Protein AF-A0A7S0DQK2-F1 (afdb_monomer_lite)

Foldseek 3Di:
DDDDDDDDDDDDDDDDDDDDPDPDDDDPPPPDDDDDDDDDDDDDDDDDDDDDDDDDDDDDDDDPDDDPDDPPDPCPVVVVVPVVVVVCVPPDDLLVPDDPVVVVVDVVVPDDLQNCQPSVLCVLCVPFDVCLQPVDDFPVVLLCVLVVNDRDQACPPPHDQDQLAADLPLVVDPDDPSLLRLLSSLSSSCCVVQVPQANHWNCSSNVSSVCSVRYDSRSSSSSSSSQSVVCSPPVPPTHRDPVVVVVVVVVVVVCVVVVDDD

Organism: NCBI:txid1561963

InterPro domains:
  IPR035969 Rab-GAP-TBC domain superfamily [SSF47923] (99-249)

Sequence (262 aa):
SLPMDIRPPRGSSRFAGAEQSFFQAVCPCCWRFRATDMPALPTLDLFKLNTNQVSLGRPGYTDLSRMHAVGSFNLKNWVVTREEKLREKRDAPSLLSLCKPELKLALRKGIPSLQRQYTWPRLVCEKSEKKYCFDLPSYQEVLYEVFYGKIPRECSKEVSVPDFGGTLLFHSHPITRSGREQVKQMLCVLKHHHEDSISYCPLLPDLCAVLFHYIPDEVVFRMMNAMVERAKLDGWHFTLTGMDFRLEVINFLSILPSFLPH

pLDDT: mean 72.48, std 27.39, range [24.5, 98.12]

Structure (mmCIF, N/CA/C/O backbone):
data_AF-A0A7S0DQK2-F1
#
_entry.id   AF-A0A7S0DQK2-F1
#
loop_
_atom_site.group_PDB
_atom_site.id
_atom_site.type_symbol
_atom_site.label_atom_id
_atom_site.label_alt_id
_atom_site.label_comp_id
_atom_site.label_asym_id
_atom_site.label_entity_id
_atom_site.label_seq_id
_atom_site.pdbx_PDB_ins_code
_atom_site.Cartn_x
_atom_site.Cartn_y
_atom_site.Cartn_z
_atom_site.occupancy
_atom_site.B_iso_or_equiv
_atom_site.auth_seq_id
_atom_site.auth_comp_id
_atom_site.auth_asym_id
_atom_site.auth_atom_id
_atom_site.pdbx_PDB_model_num
ATOM 1 N N . SER A 1 1 ? 45.981 40.260 10.751 1.00 51.88 1 SER A N 1
ATOM 2 C CA . SER A 1 1 ? 45.111 39.111 10.423 1.00 51.88 1 SER A CA 1
ATOM 3 C C . SER A 1 1 ? 43.832 39.660 9.817 1.00 51.88 1 SER A C 1
ATOM 5 O O . SER A 1 1 ? 43.141 40.427 10.470 1.00 51.88 1 SER A O 1
ATOM 7 N N . LEU A 1 2 ? 43.620 39.398 8.527 1.00 44.91 2 LEU A N 1
ATOM 8 C CA . LEU A 1 2 ? 42.535 39.950 7.701 1.00 44.91 2 LEU A CA 1
ATOM 9 C C . LEU A 1 2 ? 41.149 39.440 8.145 1.00 44.91 2 LEU A C 1
ATOM 11 O O . LEU A 1 2 ? 41.067 38.287 8.571 1.00 44.91 2 LEU A O 1
ATOM 15 N N . PRO A 1 3 ? 40.061 40.216 7.979 1.00 54.75 3 PRO A N 1
ATOM 16 C CA . PRO A 1 3 ? 38.708 39.676 8.025 1.00 54.75 3 PRO A CA 1
ATOM 17 C C . PRO A 1 3 ? 38.322 39.108 6.648 1.00 54.75 3 PRO A C 1
ATOM 19 O O . PRO A 1 3 ? 38.512 39.759 5.621 1.00 54.75 3 PRO A O 1
ATOM 22 N N . MET A 1 4 ? 37.799 37.878 6.627 1.00 49.38 4 MET A N 1
ATOM 23 C CA . MET A 1 4 ? 37.225 37.272 5.425 1.00 49.38 4 MET A CA 1
ATOM 24 C C . MET A 1 4 ? 35.797 37.771 5.208 1.00 49.38 4 MET A C 1
ATOM 26 O O . MET A 1 4 ? 34.927 37.604 6.059 1.00 49.38 4 MET A O 1
ATOM 30 N N . ASP A 1 5 ? 35.592 38.363 4.039 1.00 43.91 5 ASP A N 1
ATOM 31 C CA . ASP A 1 5 ? 34.334 38.893 3.532 1.00 43.91 5 ASP A CA 1
ATOM 32 C C . ASP A 1 5 ? 33.658 37.792 2.689 1.00 43.91 5 ASP A C 1
ATOM 34 O O . ASP A 1 5 ? 34.113 37.469 1.589 1.00 43.91 5 ASP A O 1
ATOM 38 N N . ILE A 1 6 ? 32.618 37.143 3.226 1.00 50.53 6 ILE A N 1
ATOM 39 C CA . ILE A 1 6 ? 31.860 36.096 2.521 1.00 50.53 6 ILE A CA 1
ATOM 40 C C . ILE A 1 6 ? 30.602 36.732 1.929 1.00 50.53 6 ILE A C 1
ATOM 42 O O . ILE A 1 6 ? 29.625 36.994 2.630 1.00 50.53 6 ILE A O 1
ATOM 46 N N . ARG A 1 7 ? 30.609 36.953 0.612 1.00 37.03 7 ARG A N 1
ATOM 47 C CA . ARG A 1 7 ? 29.396 37.273 -0.155 1.00 37.03 7 ARG A CA 1
ATOM 48 C C . ARG A 1 7 ? 28.677 35.985 -0.574 1.00 37.03 7 ARG A C 1
ATOM 50 O O . ARG A 1 7 ? 29.344 35.076 -1.067 1.00 37.03 7 ARG A O 1
ATOM 57 N N . PRO A 1 8 ? 27.337 35.911 -0.491 1.00 46.94 8 PRO A N 1
ATOM 58 C CA . PRO A 1 8 ? 26.585 34.827 -1.109 1.00 46.94 8 PRO A CA 1
ATOM 59 C C . PRO A 1 8 ? 26.456 35.049 -2.629 1.00 46.94 8 PRO A C 1
ATOM 61 O O . PRO A 1 8 ? 26.375 36.200 -3.082 1.00 46.94 8 PRO A O 1
ATOM 64 N N . PRO A 1 9 ? 26.410 33.979 -3.444 1.00 42.03 9 PRO A N 1
ATOM 65 C CA . PRO A 1 9 ? 26.170 34.113 -4.870 1.00 42.03 9 PRO A CA 1
ATOM 66 C C . PRO A 1 9 ? 24.707 34.482 -5.134 1.00 42.03 9 PRO A C 1
ATOM 68 O O . PRO A 1 9 ? 23.767 33.906 -4.589 1.00 42.03 9 PRO A O 1
ATOM 71 N N . ARG A 1 10 ? 24.549 35.486 -5.997 1.00 35.19 10 ARG A N 1
ATOM 72 C CA . ARG A 1 10 ? 23.275 35.973 -6.521 1.00 35.19 10 ARG A CA 1
ATOM 73 C C . ARG A 1 10 ? 22.607 34.887 -7.358 1.00 35.19 10 ARG A C 1
ATOM 75 O O . ARG A 1 10 ? 23.246 34.271 -8.207 1.00 35.19 10 ARG A O 1
ATOM 82 N N . GLY A 1 11 ? 21.306 34.721 -7.142 1.00 33.78 11 GLY A N 1
ATOM 83 C CA . GLY A 1 11 ? 20.458 33.867 -7.957 1.00 33.78 11 GLY A CA 1
ATOM 84 C C . GLY A 1 11 ? 20.447 34.278 -9.429 1.00 33.78 11 GLY A C 1
ATOM 85 O O . GLY A 1 11 ? 20.580 35.450 -9.781 1.00 33.78 11 GLY A O 1
ATOM 86 N N . SER A 1 12 ? 20.241 33.287 -10.288 1.00 32.53 12 SER A N 1
ATOM 87 C CA . SER A 1 12 ? 19.808 33.484 -11.669 1.00 32.53 12 SER A CA 1
ATOM 88 C C . SER A 1 12 ? 18.467 32.776 -11.828 1.00 32.53 12 SER A C 1
ATOM 90 O O . SER A 1 12 ? 18.389 31.588 -12.119 1.00 32.53 12 SER A O 1
ATOM 92 N N . SER A 1 13 ? 17.389 33.526 -11.600 1.00 38.69 13 SER A N 1
ATOM 93 C CA . SER A 1 13 ? 16.077 33.187 -12.136 1.00 38.69 13 SER A CA 1
ATOM 94 C C . SER A 1 13 ? 16.131 33.359 -13.651 1.00 38.69 13 SER A C 1
ATOM 96 O O . SER A 1 13 ? 16.459 34.455 -14.108 1.00 38.69 13 SER A O 1
ATOM 98 N N . ARG A 1 14 ? 15.795 32.320 -14.413 1.00 36.94 14 ARG A N 1
ATOM 99 C CA . ARG A 1 14 ? 15.238 32.401 -15.774 1.00 36.94 14 ARG A CA 1
ATOM 100 C C . ARG A 1 14 ? 14.938 30.982 -16.245 1.00 36.94 14 ARG A C 1
ATOM 102 O O . ARG A 1 14 ? 15.825 30.329 -16.756 1.00 36.94 14 ARG A O 1
ATOM 109 N N . PHE A 1 15 ? 13.703 30.536 -16.042 1.00 33.53 15 PHE A N 1
ATOM 110 C CA . PHE A 1 15 ? 12.946 29.689 -16.971 1.00 33.53 15 PHE A CA 1
ATOM 111 C C . PHE A 1 15 ? 11.478 29.786 -16.547 1.00 33.53 15 PHE A C 1
ATOM 113 O O . PHE A 1 15 ? 10.943 28.959 -15.819 1.00 33.53 15 PHE A O 1
ATOM 120 N N . ALA A 1 16 ? 10.853 30.892 -16.945 1.00 37.47 16 ALA A N 1
ATOM 121 C CA . ALA A 1 16 ? 9.410 30.988 -17.061 1.00 37.47 16 ALA A CA 1
ATOM 122 C C . ALA A 1 16 ? 9.123 30.981 -18.561 1.00 37.47 16 ALA A C 1
ATOM 124 O O . ALA A 1 16 ? 9.569 31.882 -19.271 1.00 37.47 16 ALA A O 1
ATOM 125 N N . GLY A 1 17 ? 8.433 29.951 -19.041 1.00 36.53 17 GLY A N 1
ATOM 126 C CA . GLY A 1 17 ? 7.964 29.915 -20.418 1.00 36.53 17 GLY A CA 1
ATOM 127 C C . GLY A 1 17 ? 7.783 28.504 -20.954 1.00 36.53 17 GLY A C 1
ATOM 128 O O . GLY A 1 17 ? 8.752 27.886 -21.368 1.00 36.53 17 GLY A O 1
ATOM 129 N N . ALA A 1 18 ? 6.516 28.087 -21.018 1.00 36.12 18 ALA A N 1
ATOM 130 C CA . ALA A 1 18 ? 5.983 27.052 -21.907 1.00 36.12 18 ALA A CA 1
ATOM 131 C C . ALA A 1 18 ? 6.150 25.570 -21.517 1.00 36.12 18 ALA A C 1
ATOM 133 O O . ALA A 1 18 ? 6.745 24.810 -22.262 1.00 36.12 18 ALA A O 1
ATOM 134 N N . GLU A 1 19 ? 5.474 25.119 -20.453 1.00 33.19 19 GLU A N 1
ATOM 135 C CA . GLU A 1 19 ? 5.083 23.698 -20.306 1.00 33.19 19 GLU A CA 1
ATOM 136 C C . GLU A 1 19 ? 3.719 23.549 -19.597 1.00 33.19 19 GLU A C 1
ATOM 138 O O . GLU A 1 19 ? 3.594 22.887 -18.571 1.00 33.19 19 GLU A O 1
ATOM 143 N N . GLN A 1 20 ? 2.666 24.198 -20.110 1.00 36.03 20 GLN A N 1
ATOM 144 C CA . GLN A 1 20 ? 1.313 24.104 -19.526 1.00 36.03 20 GLN A CA 1
ATOM 145 C C . GLN A 1 20 ? 0.264 23.401 -20.403 1.00 36.03 20 GLN A C 1
ATOM 147 O O . GLN A 1 20 ? -0.917 23.430 -20.072 1.00 36.03 20 GLN A O 1
ATOM 152 N N . SER A 1 21 ? 0.663 22.689 -21.463 1.00 33.50 21 SER A N 1
ATOM 153 C CA . SER A 1 21 ? -0.312 22.189 -22.453 1.00 33.50 21 SER A CA 1
ATOM 154 C C . SER A 1 21 ? -0.095 20.752 -22.940 1.00 33.50 21 SER A C 1
ATOM 156 O O . SER A 1 21 ? -0.443 20.462 -24.079 1.00 33.50 21 SER A O 1
ATOM 158 N N . PHE A 1 22 ? 0.479 19.848 -22.134 1.00 29.02 22 PHE A N 1
ATOM 159 C CA . PHE A 1 22 ? 0.725 18.463 -22.593 1.00 29.02 22 PHE A CA 1
ATOM 160 C C . PHE A 1 22 ? 0.291 17.327 -21.652 1.00 29.02 22 PHE A C 1
ATOM 162 O O . PHE A 1 22 ? 0.409 16.164 -22.019 1.00 29.02 22 PHE A O 1
ATOM 169 N N . PHE A 1 23 ? -0.277 17.624 -20.478 1.00 36.97 23 PHE A N 1
ATOM 170 C CA . PHE A 1 23 ? -0.684 16.595 -19.505 1.00 36.97 23 PHE A CA 1
ATOM 171 C C . PHE A 1 23 ? -2.203 16.486 -19.315 1.00 36.97 23 PHE A C 1
ATOM 173 O O . PHE A 1 23 ? -2.702 16.325 -18.204 1.00 36.97 23 PHE A O 1
ATOM 180 N N . GLN A 1 24 ? -2.952 16.521 -20.417 1.00 31.38 24 GLN A N 1
ATOM 181 C CA . GLN A 1 24 ? -4.269 15.891 -20.474 1.00 31.38 24 GLN A CA 1
ATOM 182 C C . GLN A 1 24 ? -4.150 14.655 -21.368 1.00 31.38 24 GLN A C 1
ATOM 184 O O . GLN A 1 24 ? -3.723 14.764 -22.509 1.00 31.38 24 GLN A O 1
ATOM 189 N N . ALA A 1 25 ? -4.541 13.498 -20.828 1.00 34.03 25 ALA A N 1
ATOM 190 C CA . ALA A 1 25 ? -4.548 12.172 -21.459 1.00 34.03 25 ALA A CA 1
ATOM 191 C C . ALA A 1 25 ? -3.240 11.356 -21.405 1.00 34.03 25 ALA A C 1
ATOM 193 O O . ALA A 1 25 ? -2.668 10.986 -22.423 1.00 34.03 25 ALA A O 1
ATOM 194 N N . VAL A 1 26 ? -2.873 10.905 -20.202 1.00 31.42 26 VAL A N 1
ATOM 195 C CA . VAL A 1 26 ? -2.309 9.553 -20.053 1.00 31.42 26 VAL A CA 1
ATOM 196 C C . VAL A 1 26 ? -3.159 8.810 -19.020 1.00 31.42 26 VAL A C 1
ATOM 198 O O . VAL A 1 26 ? -2.990 8.977 -17.818 1.00 31.42 26 VAL A O 1
ATOM 201 N N . CYS A 1 27 ? -4.151 8.048 -19.499 1.00 30.36 27 CYS A N 1
ATOM 202 C CA . CYS A 1 27 ? -4.963 7.136 -18.681 1.00 30.36 27 CYS A CA 1
ATOM 203 C C . CYS A 1 27 ? -4.054 5.980 -18.230 1.00 30.36 27 CYS A C 1
ATOM 205 O O . CYS A 1 27 ? -3.560 5.257 -19.099 1.00 30.36 27 CYS A O 1
ATOM 207 N N . PRO A 1 28 ? -3.897 5.702 -16.926 1.00 36.69 28 PRO A N 1
ATOM 208 C CA . PRO A 1 28 ? -3.187 4.508 -16.442 1.00 36.69 28 PRO A CA 1
ATOM 209 C C . PRO A 1 28 ? -3.896 3.181 -16.797 1.00 36.69 28 PRO A C 1
ATOM 211 O O . PRO A 1 28 ? -3.425 2.094 -16.487 1.00 36.69 28 PRO A O 1
ATOM 214 N N . CYS A 1 29 ? -5.047 3.269 -17.463 1.00 34.19 29 CYS A N 1
ATOM 215 C CA . CYS A 1 29 ? -6.039 2.223 -17.680 1.00 34.19 29 CYS A CA 1
ATOM 216 C C . CYS A 1 29 ? -5.726 1.294 -18.867 1.00 34.19 29 CYS A C 1
ATOM 218 O O . CYS A 1 29 ? -6.368 0.259 -19.032 1.00 34.19 29 CYS A O 1
ATOM 220 N N . CYS A 1 30 ? -4.772 1.654 -19.729 1.00 28.97 30 CYS A N 1
ATOM 221 C CA . CYS A 1 30 ? -4.476 0.905 -20.953 1.00 28.97 30 CYS A CA 1
ATOM 222 C C . CYS A 1 30 ? -3.361 -0.129 -20.753 1.00 28.97 30 CYS A C 1
ATOM 224 O O . CYS A 1 30 ? -2.376 -0.147 -21.482 1.00 28.97 30 CYS A O 1
ATOM 226 N N . TRP A 1 31 ? -3.541 -1.036 -19.794 1.00 33.41 31 TRP A N 1
ATOM 227 C CA . TRP A 1 31 ? -2.807 -2.304 -19.752 1.00 33.41 31 TRP A CA 1
ATOM 228 C C . TRP A 1 31 ? -3.622 -3.358 -20.505 1.00 33.41 31 TRP A C 1
ATOM 230 O O . TRP A 1 31 ? -4.315 -4.191 -19.924 1.00 33.41 31 TRP A O 1
ATOM 240 N N . ARG A 1 32 ? -3.597 -3.278 -21.840 1.00 27.42 32 ARG A N 1
ATOM 241 C CA . ARG A 1 32 ? -4.229 -4.275 -22.710 1.00 27.42 32 ARG A CA 1
ATOM 242 C C . ARG A 1 32 ? -3.253 -5.438 -22.898 1.00 27.42 32 ARG A C 1
ATOM 244 O O . ARG A 1 32 ? -2.292 -5.338 -23.654 1.00 27.42 32 ARG A O 1
ATOM 251 N N . PHE A 1 33 ? -3.509 -6.534 -22.190 1.00 27.22 33 PHE A N 1
ATOM 252 C CA . PHE A 1 33 ? -2.898 -7.838 -22.447 1.00 27.22 33 PHE A CA 1
ATOM 253 C C . PHE A 1 33 ? -3.086 -8.216 -23.928 1.00 27.22 33 PHE A C 1
ATOM 255 O O . PHE A 1 33 ? -4.210 -8.186 -24.436 1.00 27.22 33 PHE A O 1
ATOM 262 N N . ARG A 1 34 ? -2.002 -8.594 -24.622 1.00 27.20 34 ARG A N 1
ATOM 263 C CA . ARG A 1 34 ? -2.111 -9.332 -25.889 1.00 27.20 34 ARG A CA 1
ATOM 264 C C . ARG A 1 34 ? -2.683 -10.710 -25.572 1.00 27.20 34 ARG A C 1
ATOM 266 O O . ARG A 1 34 ? -2.031 -11.518 -24.919 1.00 27.20 34 ARG A O 1
ATOM 273 N N . ALA A 1 35 ? -3.905 -10.940 -26.036 1.00 29.50 35 ALA A N 1
ATOM 274 C CA . ALA A 1 35 ? -4.491 -12.259 -26.157 1.00 29.50 35 ALA A CA 1
ATOM 275 C C . ALA A 1 35 ? -3.943 -12.911 -27.431 1.00 29.50 35 ALA A C 1
ATOM 277 O O . ALA A 1 35 ? -4.220 -12.446 -28.536 1.00 29.50 35 ALA A O 1
ATOM 278 N N . THR A 1 36 ? -3.181 -13.983 -27.275 1.00 30.88 36 THR A N 1
ATOM 279 C CA . THR A 1 36 ? -3.091 -15.033 -28.288 1.00 30.88 36 THR A CA 1
ATOM 280 C C . THR A 1 36 ? -3.509 -16.319 -27.592 1.00 30.88 36 THR A C 1
ATOM 282 O O . THR A 1 36 ? -2.983 -16.639 -26.529 1.00 30.88 36 THR A O 1
ATOM 285 N N . ASP A 1 37 ? -4.496 -16.978 -28.194 1.00 31.95 37 ASP A N 1
ATOM 286 C CA . ASP A 1 37 ? -5.047 -18.298 -27.868 1.00 31.95 37 ASP A CA 1
ATOM 287 C C . ASP A 1 37 ? -6.151 -18.352 -26.798 1.00 31.95 37 ASP A C 1
ATOM 289 O O . ASP A 1 37 ? -5.970 -18.815 -25.676 1.00 31.95 37 ASP A O 1
ATOM 293 N N . MET A 1 38 ? -7.360 -17.950 -27.206 1.00 30.34 38 MET A N 1
ATOM 294 C CA . MET A 1 38 ? -8.621 -18.453 -26.645 1.00 30.34 38 MET A CA 1
ATOM 295 C C . MET A 1 38 ? -9.565 -18.818 -27.805 1.00 30.34 38 MET A C 1
ATOM 297 O O . MET A 1 38 ? -9.681 -18.034 -28.751 1.00 30.34 38 MET A O 1
ATOM 301 N N . PRO A 1 39 ? -10.225 -19.991 -27.771 1.00 29.98 39 PRO A N 1
ATOM 302 C CA . PRO A 1 39 ? -11.113 -20.439 -28.837 1.00 29.98 39 PRO A CA 1
ATOM 303 C C . PRO A 1 39 ? -12.412 -19.624 -28.870 1.00 29.98 39 PRO A C 1
ATOM 305 O O . PRO A 1 39 ? -12.950 -19.225 -27.837 1.00 29.98 39 PRO A O 1
ATOM 308 N N . ALA A 1 40 ? -12.907 -19.390 -30.085 1.00 31.39 40 ALA A N 1
ATOM 309 C CA . ALA A 1 40 ? -14.119 -18.631 -30.357 1.00 31.39 40 ALA A CA 1
ATOM 310 C C . ALA A 1 40 ? -15.359 -19.267 -29.702 1.00 31.39 40 ALA A C 1
ATOM 312 O O . ALA A 1 40 ? -15.616 -20.461 -29.858 1.00 31.39 40 ALA A O 1
ATOM 313 N N . LEU A 1 41 ? -16.160 -18.442 -29.025 1.00 29.52 41 LEU A N 1
ATOM 314 C CA . LEU A 1 41 ? -17.530 -18.756 -28.619 1.00 29.52 41 LEU A CA 1
ATOM 315 C C . LEU A 1 41 ? -18.491 -17.695 -29.180 1.00 29.52 41 LEU A C 1
ATOM 317 O O . LEU A 1 41 ? -18.066 -16.568 -29.448 1.00 29.52 41 LEU A O 1
ATOM 321 N N . PRO A 1 42 ? -19.756 -18.071 -29.437 1.00 30.22 42 PRO A N 1
ATOM 322 C CA .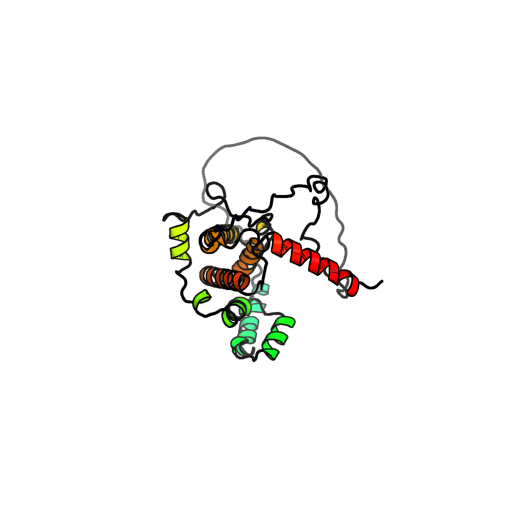 PRO A 1 42 ? -20.562 -17.475 -30.491 1.00 30.22 42 PRO A CA 1
ATOM 323 C C . PRO A 1 42 ? -21.204 -16.147 -30.091 1.00 30.22 42 PRO A C 1
ATOM 325 O O . PRO A 1 42 ? -21.642 -15.938 -28.961 1.00 30.22 42 PRO A O 1
ATOM 328 N N . THR A 1 43 ? -21.294 -15.276 -31.088 1.00 28.12 43 THR A N 1
ATOM 329 C CA . THR A 1 43 ? -22.036 -14.020 -31.106 1.00 28.12 43 THR A CA 1
ATOM 330 C C . THR A 1 43 ? -23.530 -14.271 -30.905 1.00 28.12 43 THR A C 1
ATOM 332 O O . THR A 1 43 ? -24.147 -15.014 -31.667 1.00 28.12 43 THR A O 1
ATOM 335 N N . LEU A 1 44 ? -24.123 -13.603 -29.916 1.00 26.08 44 LEU A N 1
ATOM 336 C CA . LEU A 1 44 ? -25.567 -13.400 -29.829 1.00 26.08 44 LEU A CA 1
ATOM 337 C C . LEU A 1 44 ? -25.853 -11.902 -29.935 1.00 26.08 44 LEU A C 1
ATOM 339 O O . LEU A 1 44 ? -25.561 -11.125 -29.028 1.00 26.08 44 LEU A O 1
ATOM 343 N N . ASP A 1 45 ? -26.403 -11.535 -31.087 1.00 28.36 45 ASP A N 1
ATOM 344 C CA . ASP A 1 45 ? -27.159 -10.309 -31.319 1.00 28.36 45 ASP A CA 1
ATOM 345 C C . ASP A 1 45 ? -28.444 -10.319 -30.479 1.00 28.36 45 ASP A C 1
ATOM 347 O O . ASP A 1 45 ? -29.070 -11.372 -30.365 1.00 28.36 45 ASP A O 1
ATOM 351 N N . LEU A 1 46 ? -28.866 -9.152 -29.969 1.00 25.52 46 LEU A N 1
ATOM 352 C CA . LEU A 1 46 ? -30.261 -8.673 -30.041 1.00 25.52 46 LEU A CA 1
ATOM 353 C C . LEU A 1 46 ? -30.458 -7.302 -29.353 1.00 25.52 46 LEU A C 1
ATOM 355 O O . LEU A 1 46 ? -30.449 -7.170 -28.135 1.00 25.52 46 LEU A O 1
ATOM 359 N N . PHE A 1 47 ? -30.656 -6.296 -30.210 1.00 25.38 47 PHE A N 1
ATOM 360 C CA . PHE A 1 47 ? -31.667 -5.225 -30.192 1.00 25.38 47 PHE A CA 1
ATOM 361 C C . PHE A 1 47 ? -32.092 -4.486 -28.898 1.00 25.38 47 PHE A C 1
ATOM 363 O O . PHE A 1 47 ? -32.713 -5.028 -27.993 1.00 25.38 47 PHE A O 1
ATOM 370 N N . LYS A 1 48 ? -31.891 -3.156 -28.974 1.00 28.42 48 LYS A N 1
ATOM 371 C CA . LYS A 1 48 ? -32.825 -2.023 -28.748 1.00 28.42 48 LYS A CA 1
ATOM 372 C C . LYS A 1 48 ? -34.096 -2.267 -27.913 1.00 28.42 48 LYS A C 1
ATOM 374 O O . LYS A 1 48 ? -34.939 -3.059 -28.312 1.00 28.42 48 LYS A O 1
ATOM 379 N N . LEU A 1 49 ? -34.364 -1.340 -26.983 1.00 25.78 49 LEU A N 1
ATOM 380 C CA . LEU A 1 49 ? -35.591 -0.524 -27.009 1.00 25.78 49 LEU A CA 1
ATOM 381 C C . LEU A 1 49 ? -35.483 0.735 -26.136 1.00 25.78 49 LEU A C 1
ATOM 383 O O . LEU A 1 49 ? -34.589 0.886 -25.310 1.00 25.78 49 LEU A O 1
ATOM 387 N N . ASN A 1 50 ? -36.384 1.658 -26.453 1.00 24.50 50 ASN A N 1
ATOM 388 C CA . ASN A 1 50 ? -36.346 3.094 -26.230 1.00 24.50 50 ASN A CA 1
ATOM 389 C C . ASN A 1 50 ? -37.254 3.521 -25.059 1.00 24.50 50 ASN A C 1
ATOM 391 O O . ASN A 1 50 ? -38.109 2.767 -24.605 1.00 24.50 50 ASN A O 1
ATOM 395 N N . THR A 1 51 ? -37.033 4.764 -24.642 1.00 31.59 51 THR A N 1
ATOM 396 C CA . THR A 1 51 ? -37.781 5.675 -23.757 1.00 31.59 51 THR A CA 1
ATOM 397 C C . THR A 1 51 ? -39.298 5.465 -23.569 1.00 31.59 51 THR A C 1
ATOM 399 O O . THR A 1 51 ? -40.032 5.275 -24.534 1.00 31.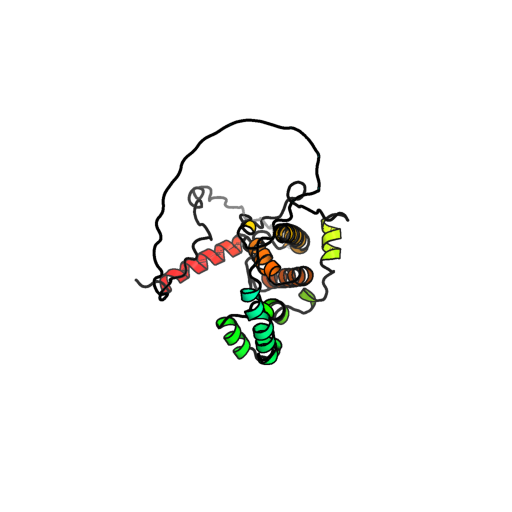59 51 THR A O 1
ATOM 402 N N . ASN A 1 52 ? -39.807 5.680 -22.340 1.00 27.89 52 ASN A N 1
ATOM 403 C CA . ASN A 1 52 ? -40.561 6.898 -21.963 1.00 27.89 52 ASN A CA 1
ATOM 404 C C . ASN A 1 52 ? -41.147 6.882 -20.530 1.00 27.89 52 ASN A C 1
ATOM 406 O O . ASN A 1 52 ? -41.258 5.852 -19.878 1.00 27.89 52 ASN A O 1
ATOM 410 N N . GLN A 1 53 ? -41.455 8.104 -20.087 1.00 29.64 53 GLN A N 1
ATOM 411 C CA . GLN A 1 53 ? -41.938 8.615 -18.796 1.00 29.64 53 GLN A CA 1
ATOM 412 C C . GLN A 1 53 ? -43.202 7.943 -18.209 1.00 29.64 53 GLN A C 1
ATOM 414 O O . GLN A 1 53 ? -43.991 7.381 -18.958 1.00 29.64 53 GLN A O 1
ATOM 419 N N . VAL A 1 54 ? -43.452 8.132 -16.895 1.00 29.00 54 VAL A N 1
ATOM 420 C CA . VAL A 1 54 ? -44.605 8.895 -16.332 1.00 29.00 54 VAL A CA 1
ATOM 421 C C . VAL A 1 54 ? -44.671 8.811 -14.778 1.00 29.00 54 VAL A C 1
ATOM 423 O O . VAL A 1 54 ? -44.640 7.742 -14.183 1.00 29.00 54 VAL A O 1
ATOM 426 N N . SER A 1 55 ? -44.713 10.011 -14.180 1.00 29.16 55 SER A N 1
ATOM 427 C CA . SER A 1 55 ? -45.237 10.550 -12.899 1.00 29.16 55 SER A CA 1
ATOM 428 C C . SER A 1 55 ? -45.481 9.745 -11.596 1.00 29.16 55 SER A C 1
ATOM 430 O O . SER A 1 55 ? -46.220 8.770 -11.558 1.00 29.16 55 SER A O 1
ATOM 432 N N . LEU A 1 56 ? -45.008 10.380 -10.507 1.00 32.53 56 LEU A N 1
ATOM 433 C CA . LEU A 1 56 ? -45.658 10.729 -9.219 1.00 32.53 56 LEU A CA 1
ATOM 434 C C . LEU A 1 56 ? -46.630 9.747 -8.531 1.00 32.53 56 LEU A C 1
ATOM 436 O O . LEU A 1 56 ? -47.761 9.552 -8.959 1.00 32.53 56 LEU A O 1
ATOM 440 N N . GLY A 1 57 ? -46.246 9.352 -7.311 1.00 25.98 57 GLY A N 1
ATOM 441 C CA . GLY A 1 57 ? -47.165 8.914 -6.259 1.00 25.98 57 GLY A CA 1
ATOM 442 C C . GLY A 1 57 ? -46.432 8.454 -4.993 1.00 25.98 57 GLY A C 1
ATOM 443 O O . GLY A 1 57 ? -45.894 7.355 -4.957 1.00 25.98 57 GLY A O 1
ATOM 444 N N . ARG A 1 58 ? -46.415 9.281 -3.937 1.00 34.56 58 ARG A N 1
ATOM 445 C CA . ARG A 1 58 ? -46.349 8.791 -2.542 1.00 34.56 58 ARG A CA 1
ATOM 446 C C . ARG A 1 58 ? -47.794 8.507 -2.116 1.00 34.56 58 ARG A C 1
ATOM 448 O O . ARG A 1 58 ? -48.649 9.330 -2.445 1.00 34.56 58 ARG A O 1
ATOM 455 N N . PRO A 1 59 ? -48.078 7.411 -1.390 1.00 40.06 59 PRO A N 1
ATOM 456 C CA . PRO A 1 59 ? -48.024 7.498 0.076 1.00 40.06 59 PRO A CA 1
ATOM 457 C C . PRO A 1 59 ? -47.676 6.179 0.803 1.00 40.06 59 PRO A C 1
ATOM 459 O O . PRO A 1 59 ? -47.707 5.101 0.227 1.00 40.06 59 PRO A O 1
ATOM 462 N N . GLY A 1 60 ? -47.447 6.291 2.116 1.00 27.88 60 GLY A N 1
ATOM 463 C CA . GLY A 1 60 ? -47.898 5.272 3.071 1.00 27.88 60 GLY A CA 1
ATOM 464 C C . GLY A 1 60 ? -46.872 4.244 3.540 1.00 27.88 60 GLY A C 1
ATOM 465 O O . GLY A 1 60 ? -46.576 3.273 2.858 1.00 27.88 60 GLY A O 1
ATOM 466 N N . TYR A 1 61 ? -46.415 4.421 4.779 1.00 43.06 61 TYR A N 1
ATOM 467 C CA . TYR A 1 61 ? -45.936 3.335 5.631 1.00 43.06 61 TYR A CA 1
ATOM 468 C C . TYR A 1 61 ? -47.078 2.335 5.859 1.00 43.06 61 TYR A C 1
ATOM 470 O O . TYR A 1 61 ? -48.130 2.734 6.352 1.00 43.06 61 TYR A O 1
ATOM 478 N N . THR A 1 62 ? -46.869 1.061 5.536 1.00 36.25 62 THR A N 1
ATOM 479 C CA . THR A 1 62 ? -47.224 -0.121 6.347 1.00 36.25 62 THR A CA 1
ATOM 480 C C . THR A 1 62 ? -46.856 -1.395 5.586 1.00 36.25 62 THR A C 1
ATOM 482 O O . THR A 1 62 ? -46.885 -1.438 4.363 1.00 36.25 62 THR A O 1
ATOM 485 N N . ASP A 1 63 ? -46.554 -2.423 6.372 1.00 33.94 63 ASP A N 1
ATOM 486 C CA . ASP A 1 63 ? -46.484 -3.844 6.030 1.00 33.94 63 ASP A CA 1
ATOM 487 C C . ASP A 1 63 ? -45.087 -4.465 5.831 1.00 33.94 63 ASP A C 1
ATOM 489 O O . ASP A 1 63 ? -44.448 -4.420 4.782 1.00 33.94 63 ASP A O 1
ATOM 493 N N . LEU A 1 64 ? -44.641 -5.084 6.927 1.00 41.50 64 LEU A N 1
ATOM 494 C CA . LEU A 1 64 ? -43.396 -5.822 7.123 1.00 41.50 64 LEU A CA 1
ATOM 495 C C . LEU A 1 64 ? -43.600 -7.338 6.925 1.00 41.50 64 LEU A C 1
ATOM 497 O O . LEU A 1 64 ? -42.825 -8.132 7.451 1.00 41.50 64 LEU A O 1
ATOM 501 N N . SER A 1 65 ? -44.634 -7.768 6.193 1.00 35.41 65 SER A N 1
ATOM 502 C CA . SER A 1 65 ? -44.981 -9.190 6.070 1.00 35.41 65 SER A CA 1
ATOM 503 C C . SER A 1 65 ? -45.381 -9.607 4.653 1.00 35.41 65 SER A C 1
ATOM 505 O O . SER A 1 65 ? -46.527 -9.976 4.432 1.00 35.41 65 SER A O 1
ATOM 507 N N . ARG A 1 66 ? -44.441 -9.614 3.689 1.00 36.47 66 ARG A N 1
ATOM 508 C CA . ARG A 1 66 ? -44.447 -10.527 2.513 1.00 36.47 66 ARG A CA 1
ATOM 509 C C . ARG A 1 66 ? -43.320 -10.216 1.523 1.00 36.47 66 ARG A C 1
ATOM 511 O O . ARG A 1 66 ? -43.501 -9.417 0.620 1.00 36.47 66 ARG A O 1
ATOM 518 N N . MET A 1 67 ? -42.208 -10.944 1.617 1.00 30.17 67 MET A N 1
ATOM 519 C CA . MET A 1 67 ? -41.457 -11.422 0.442 1.00 30.17 67 MET A CA 1
ATOM 520 C C . MET A 1 67 ? -40.742 -12.734 0.800 1.00 30.17 67 MET A C 1
ATOM 522 O O . MET A 1 67 ? -39.530 -12.793 0.968 1.00 30.17 67 MET A O 1
ATOM 526 N N . HIS A 1 68 ? -41.520 -13.815 0.900 1.00 37.12 68 HIS A N 1
ATOM 527 C CA . HIS A 1 68 ? -41.019 -15.143 0.556 1.00 37.12 68 HIS A CA 1
ATOM 528 C C . HIS A 1 68 ? -41.107 -15.276 -0.967 1.00 37.12 68 HIS A C 1
ATOM 530 O O . HIS A 1 68 ? -42.164 -15.579 -1.510 1.00 37.12 68 HIS A O 1
ATOM 536 N N . ALA A 1 69 ? -39.998 -15.024 -1.654 1.00 33.47 69 ALA A N 1
ATOM 537 C CA . ALA A 1 69 ? -39.779 -15.472 -3.024 1.00 33.47 69 ALA A CA 1
ATOM 538 C C . ALA A 1 69 ? -38.345 -15.994 -3.093 1.00 33.47 69 ALA A C 1
ATOM 540 O O . ALA A 1 69 ? -37.379 -15.260 -3.293 1.00 33.47 69 ALA A O 1
ATOM 541 N N . VAL A 1 70 ? -38.235 -17.287 -2.803 1.00 32.34 70 VAL A N 1
ATOM 542 C CA . VAL A 1 70 ? -37.014 -18.080 -2.829 1.00 32.34 70 VAL A CA 1
ATOM 543 C C . VAL A 1 70 ? -36.533 -18.141 -4.276 1.00 32.34 70 VAL A C 1
ATOM 545 O O . VAL A 1 70 ? -37.015 -18.938 -5.075 1.00 32.34 70 VAL A O 1
ATOM 548 N N . GLY A 1 71 ? -35.580 -17.277 -4.621 1.00 30.88 71 GLY A N 1
ATOM 549 C CA . GLY A 1 71 ? -34.720 -17.501 -5.771 1.00 30.88 71 GLY A CA 1
ATOM 550 C C . GLY A 1 71 ? -33.918 -18.767 -5.499 1.00 30.88 71 GLY A C 1
ATOM 551 O O . GLY A 1 71 ? -33.083 -18.792 -4.598 1.00 30.88 71 GLY A O 1
ATOM 552 N N . SER A 1 72 ? -34.225 -19.831 -6.236 1.00 28.42 72 SER A N 1
ATOM 553 C CA . SER A 1 72 ? -33.544 -21.119 -6.160 1.00 28.42 72 SER A CA 1
ATOM 554 C C . SER A 1 72 ? -32.079 -20.952 -6.577 1.00 28.42 72 SER A C 1
ATOM 556 O O . SER A 1 72 ? -31.718 -21.092 -7.744 1.00 28.42 72 SER A O 1
ATOM 558 N N . PHE A 1 73 ? -31.232 -20.606 -5.608 1.00 31.30 73 PHE A N 1
ATOM 559 C CA . PHE A 1 73 ? -29.785 -20.539 -5.751 1.00 31.30 73 PHE A CA 1
ATOM 560 C C . PHE A 1 73 ? -29.273 -21.974 -5.897 1.00 31.30 73 PHE A C 1
ATOM 562 O O . PHE A 1 73 ? -29.415 -22.796 -4.990 1.00 31.30 73 PHE A O 1
ATOM 569 N N . ASN A 1 74 ? -28.733 -22.311 -7.067 1.00 31.72 74 ASN A N 1
ATOM 570 C CA . ASN A 1 74 ? -28.273 -23.663 -7.361 1.00 31.72 74 ASN A CA 1
ATOM 571 C C . ASN A 1 74 ? -26.998 -23.986 -6.557 1.00 31.72 74 ASN A C 1
ATOM 573 O O . ASN A 1 74 ? -25.873 -23.760 -7.002 1.00 31.72 74 ASN A O 1
ATOM 577 N N . LEU A 1 75 ? -27.194 -24.537 -5.357 1.00 31.67 75 LEU A N 1
ATOM 578 C CA . LEU A 1 75 ? -26.154 -25.002 -4.434 1.00 31.67 75 LEU A CA 1
ATOM 579 C C . LEU A 1 75 ? -25.269 -26.120 -5.010 1.00 31.67 75 LEU A C 1
ATOM 581 O O . LEU A 1 75 ? -24.210 -26.389 -4.447 1.00 31.67 75 LEU A O 1
ATOM 585 N N . LYS A 1 76 ? -25.628 -26.750 -6.138 1.00 33.06 76 LYS A N 1
ATOM 586 C CA . LYS A 1 76 ? -24.830 -27.847 -6.709 1.00 33.06 76 LYS A CA 1
ATOM 587 C C . LYS A 1 76 ? -23.530 -27.377 -7.376 1.00 33.06 76 LYS A C 1
ATOM 589 O O . LYS A 1 76 ? -22.582 -28.150 -7.413 1.00 33.06 76 LYS A O 1
ATOM 594 N N . ASN A 1 77 ? -23.419 -26.105 -7.773 1.00 36.53 77 ASN A N 1
ATOM 595 C CA . ASN A 1 77 ? -22.178 -25.563 -8.353 1.00 36.53 77 ASN A CA 1
ATOM 596 C C . ASN A 1 77 ? -21.198 -24.985 -7.312 1.00 36.53 77 ASN A C 1
ATOM 598 O O . ASN A 1 77 ? -20.040 -24.739 -7.635 1.00 36.53 77 ASN A O 1
ATOM 602 N N . TRP A 1 78 ? -21.617 -24.795 -6.054 1.00 32.41 78 TRP A N 1
ATOM 603 C CA . TRP A 1 78 ? -20.727 -24.322 -4.979 1.00 32.41 78 TRP A CA 1
ATOM 604 C C . TRP A 1 78 ? -20.051 -25.476 -4.219 1.00 32.41 78 TRP A C 1
ATOM 606 O O . TRP A 1 78 ? -18.970 -25.312 -3.650 1.00 32.41 78 TRP A O 1
ATOM 616 N N . VAL A 1 79 ? -20.654 -26.668 -4.268 1.00 39.16 79 VAL A N 1
ATOM 617 C CA . VAL A 1 79 ? -20.149 -27.888 -3.617 1.00 39.16 79 VAL A CA 1
ATOM 618 C C . VAL A 1 79 ? -18.903 -28.450 -4.316 1.00 39.16 79 VAL A C 1
ATOM 620 O O . VAL A 1 79 ? -18.110 -29.122 -3.664 1.00 39.16 79 VAL A O 1
ATOM 623 N N . VAL A 1 80 ? -18.633 -28.072 -5.573 1.00 47.16 80 VAL A N 1
ATOM 624 C CA . VAL A 1 80 ? -17.424 -28.513 -6.294 1.00 47.16 80 VAL A CA 1
ATOM 625 C C . VAL A 1 80 ? -16.122 -27.951 -5.704 1.00 47.16 80 VAL A C 1
ATOM 627 O O . VAL A 1 80 ? -15.102 -28.603 -5.831 1.00 47.16 80 VAL A O 1
ATOM 630 N N . THR A 1 81 ? -16.092 -26.840 -4.953 1.00 53.00 81 THR A N 1
ATOM 631 C CA . THR A 1 81 ? -14.782 -26.310 -4.496 1.00 53.00 81 THR A CA 1
ATOM 632 C C . THR A 1 81 ? -14.437 -26.531 -3.031 1.00 53.00 81 THR A C 1
ATOM 634 O O . THR A 1 81 ? -13.309 -26.243 -2.660 1.00 53.00 81 THR A O 1
ATOM 637 N N . ARG A 1 82 ? -15.317 -27.038 -2.157 1.00 50.22 82 ARG A N 1
ATOM 638 C CA . ARG A 1 82 ? -14.939 -27.183 -0.733 1.00 50.22 82 ARG A CA 1
ATOM 639 C C . ARG A 1 82 ? -14.002 -28.368 -0.501 1.00 50.22 82 ARG A C 1
ATOM 641 O O . ARG A 1 82 ? -13.013 -28.214 0.206 1.00 50.22 82 ARG A O 1
ATOM 648 N N . GLU A 1 83 ? -14.281 -29.513 -1.115 1.00 50.69 83 GLU A N 1
ATOM 649 C CA . GLU A 1 83 ? -13.431 -30.706 -1.009 1.00 50.69 83 GLU A CA 1
ATOM 650 C C . GLU A 1 83 ? -12.163 -30.590 -1.861 1.00 50.69 83 GLU A C 1
ATOM 652 O O . GLU A 1 83 ? -11.096 -31.016 -1.429 1.00 50.69 83 GLU A O 1
ATOM 657 N N . GLU A 1 84 ? -12.245 -29.919 -3.010 1.00 57.22 84 GLU A N 1
ATOM 658 C CA . GLU A 1 84 ? -11.091 -29.639 -3.870 1.00 57.22 84 GLU A CA 1
ATOM 659 C C . GLU A 1 84 ? -10.144 -28.610 -3.226 1.00 57.22 84 GLU A C 1
ATOM 661 O O . GLU A 1 84 ? -8.944 -28.857 -3.146 1.00 57.22 84 GLU A O 1
ATOM 666 N N . LYS A 1 85 ? -10.676 -27.545 -2.598 1.00 57.16 85 LYS A N 1
ATOM 667 C CA . LYS A 1 85 ? -9.888 -26.620 -1.754 1.00 57.16 85 LYS A CA 1
ATOM 668 C C . LYS A 1 85 ? -9.292 -27.307 -0.527 1.00 57.16 85 LYS A C 1
ATOM 670 O O . LYS A 1 85 ? -8.242 -26.888 -0.055 1.00 57.16 85 LYS A O 1
ATOM 675 N N . LEU A 1 86 ? -9.955 -28.325 0.030 1.00 56.47 86 LEU A N 1
ATOM 676 C CA . LEU A 1 86 ? -9.428 -29.097 1.162 1.00 56.47 86 LEU A CA 1
ATOM 677 C C . LEU A 1 86 ? -8.334 -30.087 0.732 1.00 56.47 86 LEU A C 1
ATOM 679 O O . LEU A 1 86 ? -7.392 -30.280 1.498 1.00 56.47 86 LEU A O 1
ATOM 683 N N . ARG A 1 87 ? -8.416 -30.667 -0.474 1.00 57.41 87 ARG A N 1
ATOM 684 C CA . ARG A 1 87 ? -7.342 -31.481 -1.075 1.00 57.41 87 ARG A CA 1
ATOM 685 C C . ARG A 1 87 ? -6.137 -30.629 -1.466 1.00 57.41 87 ARG A C 1
ATOM 687 O O . ARG A 1 87 ? -5.022 -30.953 -1.073 1.00 57.41 87 ARG A O 1
ATOM 694 N N . GLU A 1 88 ? -6.357 -29.482 -2.106 1.00 57.56 88 GLU A N 1
ATOM 695 C CA . GLU A 1 88 ? -5.296 -28.518 -2.437 1.00 57.56 88 GLU A CA 1
ATOM 696 C C . GLU A 1 88 ? -4.558 -28.030 -1.174 1.00 57.56 88 GLU A C 1
ATOM 698 O O . GLU A 1 88 ? -3.344 -27.842 -1.178 1.00 57.56 88 GLU A O 1
ATOM 703 N N . LYS A 1 89 ? -5.269 -27.909 -0.045 1.00 55.50 89 LYS A N 1
ATOM 704 C CA . LYS A 1 89 ? -4.688 -27.550 1.257 1.00 55.50 89 LYS A CA 1
ATOM 705 C C . LYS A 1 89 ? -3.853 -28.666 1.899 1.00 55.50 89 LYS A C 1
ATOM 707 O O . LYS A 1 89 ? -3.070 -28.367 2.797 1.00 55.50 89 LYS A O 1
ATOM 712 N N . ARG A 1 90 ? -4.054 -29.929 1.507 1.00 56.16 90 ARG A N 1
ATOM 713 C CA . ARG A 1 90 ? -3.419 -31.098 2.137 1.00 56.16 90 ARG A CA 1
ATOM 714 C C . ARG A 1 90 ? -2.126 -31.512 1.424 1.00 56.16 90 ARG A C 1
ATOM 716 O O . ARG A 1 90 ? -1.200 -31.934 2.107 1.00 56.16 90 ARG A O 1
ATOM 723 N N . ASP A 1 91 ? -2.047 -31.293 0.110 1.00 57.34 91 ASP A N 1
ATOM 724 C CA . ASP A 1 91 ? -0.920 -31.759 -0.711 1.00 57.34 91 ASP A CA 1
ATOM 725 C C . ASP A 1 91 ? -0.019 -30.633 -1.251 1.00 57.34 91 ASP A C 1
ATOM 727 O O . ASP A 1 91 ? 1.079 -30.904 -1.738 1.00 57.34 91 ASP A O 1
ATOM 731 N N . ALA A 1 92 ? -0.427 -29.359 -1.164 1.00 59.69 92 ALA A N 1
ATOM 732 C CA . ALA A 1 92 ? 0.454 -28.264 -1.559 1.00 59.69 92 ALA A CA 1
ATOM 733 C C . ALA A 1 92 ? 1.573 -28.095 -0.514 1.00 59.69 92 ALA A C 1
ATOM 735 O O . ALA A 1 92 ? 1.263 -27.814 0.652 1.00 59.69 92 ALA A O 1
ATOM 736 N N . PRO A 1 93 ? 2.866 -28.211 -0.893 1.00 62.66 93 PRO A N 1
ATOM 737 C CA . PRO A 1 93 ? 3.951 -27.859 0.009 1.00 62.66 93 PRO A CA 1
ATOM 738 C C . PRO A 1 93 ? 3.701 -26.432 0.475 1.00 62.66 93 PRO A C 1
ATOM 740 O O . PRO A 1 93 ? 3.434 -25.541 -0.338 1.00 62.66 93 PRO A O 1
ATOM 743 N N . SER A 1 94 ? 3.718 -26.236 1.792 1.00 76.19 94 SER A N 1
ATOM 744 C CA . SER A 1 94 ? 3.513 -24.921 2.379 1.00 76.19 94 SER A CA 1
ATOM 745 C C . SER A 1 94 ? 4.441 -23.948 1.662 1.00 76.19 94 SER A C 1
ATOM 747 O O . SER A 1 94 ? 5.657 -24.089 1.748 1.00 76.19 94 SER A O 1
ATOM 749 N N . LEU A 1 95 ? 3.903 -22.957 0.937 1.00 75.19 95 LEU A N 1
ATOM 750 C CA . LEU A 1 95 ? 4.741 -21.953 0.258 1.00 75.19 95 LEU A CA 1
ATOM 751 C C . LEU A 1 95 ? 5.696 -21.257 1.247 1.00 75.19 95 LEU A C 1
ATOM 753 O O . LEU A 1 95 ? 6.693 -20.660 0.854 1.00 75.19 95 LEU A O 1
ATOM 757 N N . LEU A 1 96 ? 5.393 -21.366 2.543 1.00 72.25 96 LEU A N 1
ATOM 758 C CA . LEU A 1 96 ? 6.186 -20.893 3.662 1.00 72.25 96 LEU A CA 1
ATOM 759 C C . LEU A 1 96 ? 7.456 -21.736 3.931 1.00 72.25 96 LEU A C 1
ATOM 761 O O . LEU A 1 96 ? 8.349 -21.270 4.633 1.00 72.25 96 LEU A O 1
ATOM 765 N N . SER A 1 97 ? 7.589 -22.953 3.414 1.00 80.44 97 SER A N 1
ATOM 766 C CA . SER A 1 97 ? 8.802 -23.770 3.589 1.00 80.44 97 SER A CA 1
ATOM 767 C C . SER A 1 97 ? 9.746 -23.730 2.388 1.00 80.44 97 SER A C 1
ATOM 769 O O . SER A 1 97 ? 10.837 -24.284 2.468 1.00 80.44 97 SER A O 1
ATOM 771 N N . LEU A 1 98 ? 9.344 -23.096 1.283 1.00 79.94 98 LEU A N 1
ATOM 772 C CA . LEU A 1 98 ? 10.141 -23.058 0.058 1.00 79.94 98 LEU A CA 1
ATOM 773 C C . LEU A 1 98 ? 11.390 -22.183 0.208 1.00 79.94 98 LEU A C 1
ATOM 775 O O . LEU A 1 98 ? 11.369 -21.138 0.867 1.00 79.94 98 LEU A O 1
ATOM 779 N N . CYS A 1 99 ? 12.468 -22.574 -0.472 1.00 84.81 99 CYS A N 1
ATOM 780 C CA . CYS A 1 99 ? 13.653 -21.730 -0.595 1.00 84.81 99 CYS A CA 1
ATOM 781 C C . CYS A 1 99 ? 13.413 -20.566 -1.584 1.00 84.81 99 CYS A C 1
ATOM 783 O O . CYS A 1 99 ? 12.466 -20.572 -2.375 1.00 84.81 99 CYS A O 1
ATOM 785 N N . LYS A 1 100 ? 14.272 -19.533 -1.567 1.00 84.75 100 LYS A N 1
ATOM 786 C CA . LYS A 1 100 ? 14.076 -18.303 -2.371 1.00 84.75 100 LYS A CA 1
ATOM 787 C C . LYS A 1 100 ? 13.873 -18.551 -3.884 1.00 84.75 100 LYS A C 1
ATOM 789 O O . LYS A 1 100 ? 12.974 -17.925 -4.455 1.00 84.75 100 LYS A O 1
ATOM 794 N N . PRO A 1 101 ? 14.649 -19.425 -4.562 1.00 87.81 101 PRO A N 1
ATOM 795 C CA . PRO A 1 101 ? 14.439 -19.720 -5.984 1.00 87.81 101 PRO A CA 1
ATOM 796 C C . PRO A 1 101 ? 13.087 -20.382 -6.279 1.00 87.81 101 PRO A C 1
ATOM 798 O O . PRO A 1 101 ? 12.405 -19.990 -7.228 1.00 87.81 101 PRO A O 1
ATOM 801 N N . GLU A 1 102 ? 12.676 -21.342 -5.450 1.00 87.38 102 GLU A N 1
ATOM 802 C CA . GLU A 1 102 ? 11.397 -22.049 -5.582 1.00 87.38 102 GLU A CA 1
ATOM 803 C C . GLU A 1 102 ? 10.219 -21.109 -5.352 1.00 87.38 102 GLU A C 1
ATOM 805 O O . GLU A 1 102 ? 9.267 -21.107 -6.131 1.00 87.38 102 GLU A O 1
ATOM 810 N N . LEU A 1 103 ? 10.317 -20.242 -4.341 1.00 85.69 103 LEU A N 1
ATOM 811 C CA . LEU A 1 103 ? 9.318 -19.217 -4.071 1.00 85.69 103 LEU A CA 1
ATOM 812 C C . LEU A 1 103 ? 9.169 -18.265 -5.264 1.00 85.69 103 LEU A C 1
ATOM 814 O O . LEU A 1 103 ? 8.054 -17.982 -5.692 1.00 85.69 103 LEU A O 1
ATOM 818 N N . LYS A 1 104 ? 10.277 -17.824 -5.874 1.00 87.94 104 LYS A N 1
ATOM 819 C CA . LYS A 1 104 ? 10.246 -16.989 -7.087 1.00 87.94 104 LYS A CA 1
ATOM 820 C C . LYS A 1 104 ? 9.564 -17.700 -8.260 1.00 87.94 104 LYS A C 1
ATOM 822 O O . LYS A 1 104 ? 8.815 -17.063 -9.003 1.00 87.94 104 LYS A O 1
ATOM 827 N N . LEU A 1 105 ? 9.812 -18.998 -8.440 1.00 90.62 105 LEU A N 1
ATOM 828 C CA . LEU A 1 105 ? 9.151 -19.793 -9.476 1.00 90.62 105 LEU A CA 1
ATOM 829 C C . LEU A 1 105 ? 7.651 -19.949 -9.193 1.00 90.62 105 LEU A C 1
ATOM 831 O O . LEU A 1 105 ? 6.847 -19.783 -10.107 1.00 90.62 105 LEU A O 1
ATOM 835 N N . ALA A 1 106 ? 7.274 -20.204 -7.939 1.00 89.12 106 ALA A N 1
ATOM 836 C CA . ALA A 1 106 ? 5.880 -20.281 -7.512 1.00 89.12 106 ALA A CA 1
ATOM 837 C C . ALA A 1 106 ? 5.143 -18.953 -7.755 1.00 89.12 106 ALA A C 1
ATOM 839 O O . ALA A 1 106 ? 4.043 -18.955 -8.298 1.00 89.12 106 ALA A O 1
ATOM 840 N N . LEU A 1 107 ? 5.778 -17.810 -7.468 1.00 91.06 107 LEU A N 1
ATOM 841 C CA . LEU A 1 107 ? 5.203 -16.488 -7.740 1.00 91.06 107 LEU A CA 1
ATOM 842 C C . LEU A 1 107 ? 4.898 -16.269 -9.221 1.00 91.06 107 LEU A C 1
ATOM 844 O O . LEU A 1 107 ? 3.832 -15.760 -9.554 1.00 91.06 107 LEU A O 1
ATOM 848 N N . ARG A 1 108 ? 5.805 -16.686 -10.111 1.00 93.12 108 ARG A N 1
ATOM 849 C CA . ARG A 1 108 ? 5.612 -16.575 -11.567 1.00 93.12 108 ARG A CA 1
ATOM 850 C C . ARG A 1 108 ? 4.473 -17.449 -12.082 1.00 93.12 108 ARG A C 1
ATOM 852 O O . ARG A 1 108 ? 3.826 -17.074 -13.051 1.00 93.12 108 ARG A O 1
ATOM 859 N N . LYS A 1 109 ? 4.232 -18.594 -11.441 1.00 93.94 109 LYS A N 1
ATOM 860 C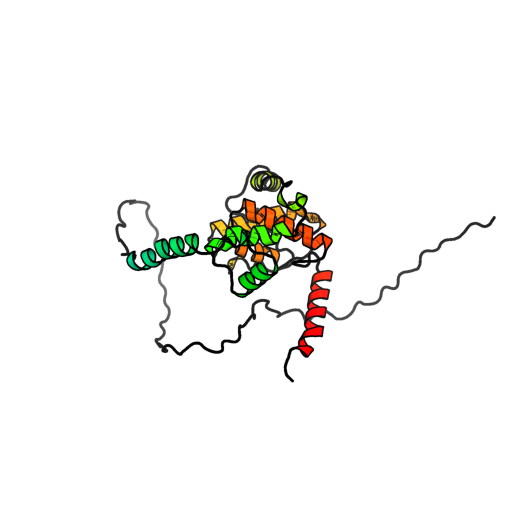 CA . LYS A 1 109 ? 3.094 -19.474 -11.748 1.00 93.94 109 LYS A CA 1
ATOM 861 C C . LYS A 1 109 ? 1.765 -18.939 -11.199 1.00 93.94 109 LYS A C 1
ATOM 863 O O . LYS A 1 109 ? 0.711 -19.419 -11.600 1.00 93.94 109 LYS A O 1
ATOM 868 N N . GLY A 1 110 ? 1.818 -17.933 -10.328 1.00 93.00 110 GLY A N 1
ATOM 869 C CA . GLY A 1 110 ? 0.667 -17.369 -9.640 1.00 93.00 110 GLY A CA 1
ATOM 870 C C . GLY A 1 110 ? 0.416 -18.044 -8.292 1.00 93.00 110 GLY A C 1
ATOM 871 O O . GLY A 1 110 ? 0.582 -19.250 -8.132 1.00 93.00 110 GLY A O 1
ATOM 872 N N . ILE A 1 111 ? 0.001 -17.243 -7.306 1.00 91.56 111 ILE A N 1
ATOM 873 C CA . ILE A 1 111 ? -0.392 -17.743 -5.984 1.00 91.56 111 ILE A CA 1
ATOM 874 C C . ILE A 1 111 ? -1.917 -17.940 -5.955 1.00 91.56 111 ILE A C 1
ATOM 876 O O . ILE A 1 111 ? -2.648 -16.968 -6.219 1.00 91.56 111 ILE A O 1
ATOM 880 N N . PRO A 1 112 ? -2.412 -19.135 -5.579 1.00 92.00 112 PRO A N 1
ATOM 881 C CA . PRO A 1 112 ? -3.831 -19.377 -5.337 1.00 92.00 112 PRO A CA 1
ATOM 882 C C . PRO A 1 112 ? -4.418 -18.388 -4.326 1.00 92.00 112 PRO A C 1
ATOM 884 O O . PRO A 1 112 ? -3.791 -18.076 -3.313 1.00 92.00 112 PRO A O 1
ATOM 887 N N . SER A 1 113 ? -5.645 -17.911 -4.555 1.00 90.00 113 SER A N 1
ATOM 888 C CA . SER A 1 113 ? -6.257 -16.849 -3.738 1.00 90.00 113 SER A CA 1
ATOM 889 C C . SER A 1 113 ? -6.270 -17.151 -2.235 1.00 90.00 113 SER A C 1
ATOM 891 O O . SER A 1 113 ? -6.021 -16.257 -1.433 1.00 90.00 113 SER A O 1
ATOM 893 N N . LEU A 1 114 ? -6.476 -18.415 -1.848 1.00 90.00 114 LEU A N 1
ATOM 894 C CA . LEU A 1 114 ? -6.489 -18.846 -0.443 1.00 90.00 114 LEU A CA 1
ATOM 895 C C . LEU A 1 114 ? -5.126 -18.737 0.252 1.00 90.00 114 LEU A C 1
ATOM 897 O O . LEU A 1 114 ? -5.075 -18.613 1.476 1.00 90.00 114 LEU A O 1
ATOM 901 N N . GLN A 1 115 ? -4.035 -18.801 -0.512 1.00 91.69 115 GLN A N 1
ATOM 902 C CA . GLN A 1 115 ? -2.671 -18.734 0.007 1.00 91.69 115 GLN A CA 1
ATOM 903 C C . GLN A 1 115 ? -2.150 -17.293 0.080 1.00 91.69 115 GLN A C 1
ATOM 905 O O . GLN A 1 115 ? -1.270 -17.008 0.890 1.00 91.69 115 GLN A O 1
ATOM 910 N N . ARG A 1 116 ? -2.722 -16.358 -0.696 1.00 93.56 116 ARG A N 1
ATOM 911 C CA . ARG A 1 116 ? -2.281 -14.949 -0.753 1.00 93.56 116 ARG A CA 1
ATOM 912 C C . ARG A 1 116 ? -2.256 -14.276 0.617 1.00 93.56 116 ARG A C 1
ATOM 914 O O . ARG A 1 116 ? -1.284 -13.595 0.922 1.00 93.56 116 ARG A O 1
ATOM 921 N N . GLN A 1 117 ? -3.253 -14.553 1.459 1.00 94.38 117 GLN A N 1
ATOM 922 C CA . GLN A 1 117 ? -3.352 -14.013 2.821 1.00 94.38 117 GLN A CA 1
ATOM 923 C C . GLN A 1 117 ? -2.185 -14.396 3.747 1.00 94.38 117 GLN A C 1
ATOM 925 O O . GLN A 1 117 ? -1.971 -13.740 4.756 1.00 94.38 117 GLN A O 1
ATOM 930 N N . TYR A 1 118 ? -1.422 -15.441 3.410 1.00 90.25 118 TYR A N 1
ATOM 931 C CA . TYR A 1 118 ? -0.247 -15.877 4.170 1.00 90.25 118 TYR A CA 1
ATOM 932 C C . TYR A 1 118 ? 1.050 -15.555 3.429 1.00 90.25 118 TYR A C 1
ATOM 934 O O . TYR A 1 118 ? 2.038 -15.128 4.027 1.00 90.25 118 TYR A O 1
ATOM 942 N N . THR A 1 119 ? 1.056 -15.750 2.110 1.00 91.38 119 THR A N 1
ATOM 943 C CA . THR A 1 119 ? 2.257 -15.594 1.292 1.00 91.38 119 THR A CA 1
ATOM 944 C C . THR A 1 119 ? 2.617 -14.128 1.078 1.00 91.38 119 THR A C 1
ATOM 946 O O . THR A 1 119 ? 3.789 -13.782 1.188 1.00 91.38 119 THR A O 1
ATOM 949 N N . TRP A 1 120 ? 1.652 -13.249 0.796 1.00 94.00 120 TRP A N 1
ATOM 950 C CA . TRP A 1 120 ? 1.948 -11.840 0.523 1.00 94.00 120 TRP A CA 1
ATOM 951 C C . TRP A 1 120 ? 2.489 -11.084 1.740 1.00 94.00 120 TRP A C 1
ATOM 953 O O . TRP A 1 120 ? 3.531 -10.447 1.577 1.00 94.00 120 TRP A O 1
ATOM 963 N N . PRO A 1 121 ? 1.894 -11.189 2.951 1.00 92.56 121 PRO A N 1
ATOM 964 C CA . PRO A 1 121 ? 2.475 -10.557 4.132 1.00 92.56 121 PRO A CA 1
ATOM 965 C C . PRO A 1 121 ? 3.904 -11.020 4.368 1.00 92.56 121 PRO A C 1
ATOM 967 O O . PRO A 1 121 ? 4.786 -10.202 4.587 1.00 92.56 121 PRO A O 1
ATOM 970 N N . ARG A 1 122 ? 4.177 -12.322 4.225 1.00 88.38 122 ARG A N 1
ATOM 971 C CA . ARG A 1 122 ? 5.538 -12.837 4.363 1.00 88.38 122 ARG A CA 1
ATOM 972 C C . ARG A 1 122 ? 6.506 -12.210 3.364 1.00 88.38 122 ARG A C 1
ATOM 974 O O . ARG A 1 122 ? 7.604 -11.860 3.763 1.00 88.38 122 ARG A O 1
ATOM 981 N N . LEU A 1 123 ? 6.136 -12.073 2.092 1.00 90.12 123 LEU A N 1
ATOM 982 C CA . LEU A 1 123 ? 7.031 -11.499 1.077 1.00 90.12 123 LEU A CA 1
ATOM 983 C C . LEU A 1 123 ? 7.384 -10.039 1.358 1.00 90.12 123 LEU A C 1
ATOM 985 O O . LEU A 1 123 ? 8.509 -9.621 1.080 1.00 90.12 123 LEU A O 1
ATOM 989 N N . VAL A 1 124 ? 6.420 -9.283 1.882 1.00 90.56 124 VAL A N 1
ATOM 990 C CA . VAL A 1 124 ? 6.626 -7.897 2.307 1.00 90.56 124 VAL A CA 1
ATOM 991 C C . VAL A 1 124 ? 7.505 -7.871 3.560 1.00 90.56 124 VAL A C 1
ATOM 993 O O . VAL A 1 124 ? 8.556 -7.233 3.558 1.00 90.56 124 VAL A O 1
ATOM 996 N N . CYS A 1 125 ? 7.132 -8.642 4.584 1.00 83.00 125 CYS A N 1
ATOM 997 C CA . CYS A 1 125 ? 7.768 -8.612 5.898 1.00 83.00 125 CYS A CA 1
ATOM 998 C C . CYS A 1 125 ? 9.147 -9.299 5.956 1.00 83.00 125 CYS A C 1
ATOM 1000 O O . CYS A 1 125 ? 9.959 -8.962 6.807 1.00 83.00 125 CYS A O 1
ATOM 1002 N N . GLU A 1 126 ? 9.440 -10.273 5.084 1.00 84.31 126 GLU A N 1
ATOM 1003 C CA . GLU A 1 126 ? 10.733 -10.986 5.056 1.00 84.31 126 GLU A CA 1
ATOM 1004 C C . GLU A 1 126 ? 11.880 -10.037 4.721 1.00 84.31 126 GLU A C 1
ATOM 1006 O O . GLU A 1 126 ? 13.012 -10.230 5.165 1.00 84.31 126 GLU A O 1
ATOM 1011 N N . LYS A 1 127 ? 11.594 -9.023 3.906 1.00 75.94 127 LYS A N 1
ATOM 1012 C CA . LYS A 1 127 ? 12.614 -8.089 3.460 1.00 75.94 127 LYS A CA 1
ATOM 1013 C C . LYS A 1 127 ? 12.675 -6.828 4.319 1.00 75.94 127 LYS A C 1
ATOM 1015 O O . LYS A 1 127 ? 13.659 -6.100 4.199 1.00 75.94 127 LYS A O 1
ATOM 1020 N N . SER A 1 128 ? 11.647 -6.519 5.102 1.00 75.00 128 SER A N 1
ATOM 1021 C CA . SER A 1 128 ? 11.647 -5.363 5.998 1.00 75.00 128 SER A CA 1
ATOM 1022 C C . SER A 1 128 ? 12.335 -5.702 7.317 1.00 75.00 128 SER A C 1
ATOM 1024 O O . SER A 1 128 ? 12.294 -6.837 7.794 1.00 75.00 128 SER A O 1
ATOM 1026 N N . GLU A 1 129 ? 12.956 -4.707 7.944 1.00 76.38 129 GLU A N 1
ATOM 1027 C CA . GLU A 1 129 ? 13.418 -4.865 9.321 1.00 76.38 129 GLU A CA 1
ATOM 1028 C C . GLU A 1 129 ? 12.227 -5.180 10.236 1.00 76.38 129 GLU A C 1
ATOM 1030 O O . GLU A 1 129 ? 11.139 -4.629 10.061 1.00 76.38 129 GLU A O 1
ATOM 1035 N N . LYS A 1 130 ? 12.434 -6.054 11.233 1.00 74.00 130 LYS A N 1
ATOM 1036 C CA . LYS A 1 130 ? 11.373 -6.485 12.165 1.00 74.00 130 LYS A CA 1
ATOM 1037 C C . LYS A 1 130 ? 10.619 -5.300 12.784 1.00 74.00 130 LYS A C 1
ATOM 1039 O O . LYS A 1 130 ? 9.400 -5.373 12.938 1.00 74.00 130 LYS A O 1
ATOM 1044 N N . LYS A 1 131 ? 11.329 -4.200 13.047 1.00 75.88 131 LYS A N 1
ATOM 1045 C CA . LYS A 1 131 ? 10.767 -2.977 13.630 1.00 75.88 131 LYS A CA 1
ATOM 1046 C C . LYS A 1 131 ? 9.610 -2.386 12.816 1.00 75.88 131 LYS A C 1
ATOM 1048 O O . LYS A 1 131 ? 8.668 -1.860 13.389 1.00 75.88 131 LYS A O 1
ATOM 1053 N N . TYR A 1 132 ? 9.623 -2.541 11.490 1.00 74.31 132 TYR A N 1
ATOM 1054 C CA . TYR A 1 132 ? 8.598 -1.972 10.608 1.00 74.31 132 TYR A CA 1
ATOM 1055 C C . TYR A 1 132 ? 7.303 -2.788 10.551 1.00 74.31 132 TYR A C 1
ATOM 1057 O O . TYR A 1 132 ? 6.307 -2.319 10.012 1.00 74.31 132 TYR A O 1
ATOM 1065 N N . CYS A 1 133 ? 7.305 -4.013 11.079 1.00 75.00 133 CYS A N 1
ATOM 1066 C CA . CYS A 1 133 ? 6.137 -4.894 11.034 1.00 75.00 133 CYS A CA 1
ATOM 1067 C C . CYS A 1 133 ? 5.571 -5.205 12.415 1.00 75.00 133 CYS A C 1
ATOM 1069 O O . CYS A 1 133 ? 4.357 -5.372 12.545 1.00 75.00 133 CYS A O 1
ATOM 1071 N N . PHE A 1 134 ? 6.430 -5.339 13.427 1.00 76.38 134 PHE A N 1
ATOM 1072 C CA . PHE A 1 134 ? 6.041 -5.887 14.727 1.00 76.38 134 PHE A CA 1
ATOM 1073 C C . PHE A 1 134 ? 5.883 -4.820 15.809 1.00 76.38 134 PHE A C 1
ATOM 1075 O O . PHE A 1 134 ? 4.962 -4.945 16.609 1.00 76.38 134 PHE A O 1
ATOM 1082 N N . ASP A 1 135 ? 6.670 -3.743 15.764 1.00 87.00 135 ASP A N 1
ATOM 1083 C CA . ASP A 1 135 ? 6.704 -2.721 16.825 1.00 87.00 135 ASP A CA 1
ATOM 1084 C C . ASP A 1 135 ? 5.698 -1.579 16.596 1.00 87.00 135 ASP A C 1
ATOM 1086 O O . ASP A 1 135 ? 5.791 -0.513 17.201 1.00 87.00 135 ASP A O 1
ATOM 1090 N N . LEU A 1 136 ? 4.731 -1.796 15.703 1.00 89.12 136 LEU A N 1
ATOM 1091 C CA . LEU A 1 136 ? 3.674 -0.837 15.420 1.00 89.12 136 LEU A CA 1
ATOM 1092 C C . LEU A 1 136 ? 2.513 -0.986 16.410 1.00 89.12 136 LEU A C 1
ATOM 1094 O O . LEU A 1 136 ? 2.142 -2.129 16.723 1.00 89.12 136 LEU A O 1
ATOM 1098 N N . PRO A 1 137 ? 1.886 0.136 16.823 1.00 94.00 137 PRO A N 1
ATOM 1099 C CA . PRO A 1 137 ? 0.588 0.090 17.484 1.00 94.00 137 PRO A CA 1
ATOM 1100 C C . PRO A 1 137 ? -0.415 -0.683 16.621 1.00 94.00 137 PRO A C 1
ATOM 1102 O O . PRO A 1 137 ? -0.258 -0.807 15.401 1.00 94.00 137 PRO A O 1
ATOM 1105 N N . SER A 1 138 ? -1.442 -1.237 17.255 1.00 95.94 138 SER A N 1
ATOM 1106 C CA . SER A 1 138 ? -2.514 -1.907 16.522 1.00 95.94 138 SER A CA 1
ATOM 1107 C C . SER A 1 138 ? -3.213 -0.928 15.579 1.00 95.94 138 SER A C 1
ATOM 1109 O O . SER A 1 138 ? -3.317 0.270 15.855 1.00 95.94 138 SER A O 1
ATOM 1111 N N . TYR A 1 139 ? -3.747 -1.435 14.470 1.00 96.44 139 TYR A N 1
ATOM 1112 C CA . TYR A 1 139 ? -4.473 -0.611 13.507 1.00 96.44 139 TYR A CA 1
ATOM 1113 C C . TYR A 1 139 ? -5.650 0.126 14.163 1.00 96.44 139 TYR A C 1
ATOM 1115 O O . TYR A 1 139 ? -5.917 1.284 13.851 1.00 96.44 139 TYR A O 1
ATOM 1123 N N . GLN A 1 140 ? -6.320 -0.525 15.118 1.00 97.06 140 GLN A N 1
ATOM 1124 C CA . GLN A 1 140 ? -7.422 0.068 15.875 1.00 97.06 140 GLN A CA 1
ATOM 1125 C C . GLN A 1 140 ? -6.971 1.260 16.725 1.00 97.06 140 GLN A C 1
ATOM 1127 O O . GLN A 1 140 ? -7.631 2.295 16.696 1.00 97.06 140 GLN A O 1
ATOM 1132 N N . GLU A 1 141 ? -5.849 1.157 17.442 1.00 96.62 141 GLU A N 1
ATOM 1133 C CA . GLU A 1 141 ? -5.313 2.272 18.239 1.00 96.62 141 GLU A CA 1
ATOM 1134 C C . GLU A 1 141 ? -5.029 3.494 17.360 1.00 96.62 141 GLU A C 1
ATOM 1136 O O . GLU A 1 141 ? -5.473 4.597 17.678 1.00 96.62 141 GLU A O 1
ATOM 1141 N N . VAL A 1 142 ? -4.387 3.284 16.207 1.00 96.88 142 VAL A N 1
ATOM 1142 C CA . VAL A 1 142 ? -4.081 4.374 15.268 1.00 96.88 142 VAL A CA 1
ATOM 1143 C C . VAL A 1 142 ? -5.352 4.953 14.648 1.00 96.88 142 VAL A C 1
ATOM 1145 O O . VAL A 1 142 ? -5.465 6.163 14.486 1.00 96.88 142 VAL A O 1
ATOM 1148 N N . LEU A 1 143 ? -6.353 4.126 14.334 1.00 96.62 143 LEU A N 1
ATOM 1149 C CA . LEU A 1 143 ? -7.652 4.619 13.869 1.00 96.62 143 LEU A CA 1
ATOM 1150 C C . LEU A 1 143 ? -8.318 5.536 14.897 1.00 96.62 143 LEU A C 1
ATOM 1152 O O . LEU A 1 143 ? -8.856 6.583 14.533 1.00 96.62 143 LEU A O 1
ATOM 1156 N N . TYR A 1 144 ? -8.299 5.152 16.173 1.00 97.25 144 TYR A N 1
ATOM 1157 C CA . TYR A 1 144 ? -8.854 5.977 17.241 1.00 97.25 144 TYR A CA 1
ATOM 1158 C C . TYR A 1 144 ? -8.104 7.298 17.395 1.00 97.25 144 TYR A C 1
ATOM 1160 O O . TYR A 1 144 ? -8.749 8.321 17.623 1.00 97.25 144 TYR A O 1
ATOM 1168 N N . GLU A 1 145 ? -6.783 7.290 17.239 1.00 97.00 145 GLU A N 1
ATOM 1169 C CA . GLU A 1 145 ? -5.962 8.500 17.240 1.00 97.00 145 GLU A CA 1
ATOM 1170 C C . GLU A 1 145 ? -6.345 9.435 16.083 1.00 97.00 145 GLU A C 1
ATOM 1172 O O . GLU A 1 145 ? -6.715 10.587 16.312 1.00 97.00 145 GLU A O 1
ATOM 1177 N N . VAL A 1 146 ? -6.359 8.914 14.852 1.00 96.88 146 VAL A N 1
ATOM 1178 C CA . VAL A 1 146 ? -6.649 9.670 13.620 1.00 96.88 146 VAL A CA 1
ATOM 1179 C C . VAL A 1 146 ? -8.051 10.276 13.625 1.00 96.88 146 VAL A C 1
ATOM 1181 O O . VAL A 1 146 ? -8.259 11.382 13.129 1.00 96.88 146 VAL A O 1
ATOM 1184 N N . PHE A 1 147 ? -9.027 9.560 14.183 1.00 96.25 147 PHE A N 1
ATOM 1185 C CA . PHE A 1 147 ? -10.428 9.980 14.209 1.00 96.25 147 PHE A CA 1
ATOM 1186 C C . PHE A 1 147 ? -10.888 10.497 15.579 1.00 96.25 147 PHE A C 1
ATOM 1188 O O . PHE A 1 147 ? -12.091 10.529 15.851 1.00 96.25 147 PHE A O 1
ATOM 1195 N N . TYR A 1 148 ? -9.959 10.898 16.453 1.00 94.50 148 TYR A N 1
ATOM 1196 C CA . TYR A 1 148 ? -10.241 11.513 17.758 1.00 94.50 148 TYR A CA 1
ATOM 1197 C C . TYR A 1 148 ? -11.276 10.743 18.597 1.00 94.50 148 TYR A C 1
ATOM 1199 O O . TYR A 1 148 ? -12.229 11.308 19.142 1.00 94.50 148 TYR A O 1
ATOM 1207 N N . GLY A 1 149 ? -11.137 9.420 18.665 1.00 93.56 149 GLY A N 1
ATOM 1208 C CA . GLY A 1 149 ? -12.036 8.555 19.427 1.00 93.56 149 GLY A CA 1
ATOM 1209 C C . GLY A 1 149 ? -13.310 8.122 18.685 1.00 93.56 149 GLY A C 1
ATOM 1210 O O . GLY A 1 149 ? -14.029 7.251 19.175 1.00 93.56 149 GLY A O 1
ATOM 1211 N N . LYS A 1 150 ? -13.624 8.702 17.518 1.00 93.75 150 LYS A N 1
ATOM 1212 C CA . LYS A 1 150 ? -14.887 8.483 16.792 1.00 93.75 150 LYS A CA 1
ATOM 1213 C C . LYS A 1 150 ? -14.646 8.053 15.351 1.00 93.75 150 LYS A C 1
ATOM 1215 O O . LYS A 1 150 ? -14.721 8.856 14.428 1.00 93.75 150 LYS A O 1
ATOM 1220 N N . ILE A 1 151 ? -14.433 6.754 15.157 1.00 94.38 151 ILE A N 1
ATOM 1221 C CA . ILE A 1 151 ? -14.232 6.173 13.826 1.00 94.38 151 ILE A CA 1
ATOM 1222 C C . ILE A 1 151 ? -15.532 6.310 13.005 1.00 94.38 151 ILE A C 1
ATOM 1224 O O . ILE A 1 151 ? -16.558 5.723 13.373 1.00 94.38 151 ILE A O 1
ATOM 1228 N N . PRO A 1 152 ? -15.532 7.074 11.898 1.00 93.56 152 PRO A N 1
ATOM 1229 C CA . PRO A 1 152 ? -16.725 7.275 11.090 1.00 93.56 152 PRO A CA 1
ATOM 1230 C C . PRO A 1 152 ? -17.092 5.987 10.351 1.00 93.56 152 PRO A C 1
ATOM 1232 O O . PRO A 1 152 ? -16.229 5.299 9.808 1.00 93.56 152 PRO A O 1
ATOM 1235 N N . ARG A 1 153 ? -18.392 5.677 10.274 1.00 92.12 153 ARG A N 1
ATOM 1236 C CA . ARG A 1 153 ? 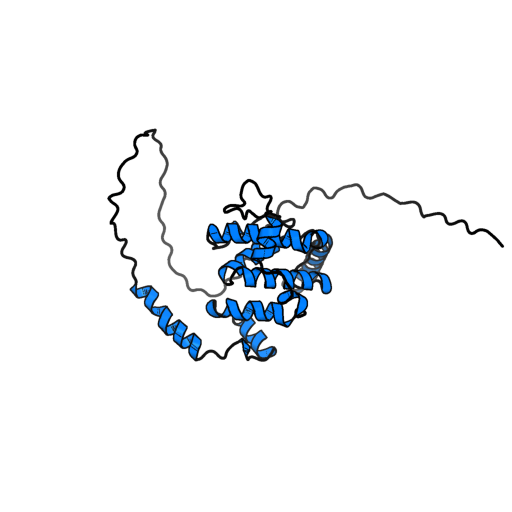-18.885 4.541 9.468 1.00 92.12 153 ARG A CA 1
ATOM 1237 C C . ARG A 1 153 ? -18.722 4.774 7.966 1.00 92.12 153 ARG A C 1
ATOM 1239 O O . ARG A 1 153 ? -18.547 3.816 7.222 1.00 92.12 153 ARG A O 1
ATOM 1246 N N . GLU A 1 154 ? -18.820 6.029 7.539 1.00 93.75 154 GLU A N 1
ATOM 1247 C CA . GLU A 1 154 ? -18.667 6.453 6.149 1.00 93.75 154 GLU A CA 1
ATOM 1248 C C . GLU A 1 154 ? -17.789 7.710 6.118 1.00 93.75 154 GLU A C 1
ATOM 1250 O O . GLU A 1 154 ? -18.132 8.725 6.722 1.00 93.75 154 GLU A O 1
ATOM 1255 N N . CYS A 1 155 ? -16.666 7.673 5.404 1.00 88.56 155 CYS A N 1
ATOM 1256 C CA . CYS A 1 155 ? -15.730 8.798 5.304 1.00 88.56 155 CYS A CA 1
ATOM 1257 C C . CYS A 1 155 ? -16.204 9.888 4.322 1.00 88.56 155 CYS A C 1
ATOM 1259 O O . CYS A 1 155 ? -15.554 10.911 4.169 1.00 88.56 155 CYS A O 1
ATOM 1261 N N . SER A 1 156 ? -17.323 9.695 3.618 1.00 69.12 156 SER A N 1
ATOM 1262 C CA . SER A 1 156 ? -17.634 10.397 2.363 1.00 69.12 156 SER A CA 1
ATOM 1263 C C . SER A 1 156 ? -18.090 11.862 2.452 1.00 69.12 156 SER A C 1
ATOM 1265 O O . SER A 1 156 ? -18.469 12.408 1.419 1.00 69.12 156 SER A O 1
ATOM 1267 N N . LYS A 1 157 ? -18.111 12.505 3.627 1.00 70.56 157 LYS A N 1
ATOM 1268 C CA . LYS A 1 157 ? -18.550 13.916 3.731 1.00 70.56 157 LYS A CA 1
ATOM 1269 C C . LYS A 1 157 ? -17.740 14.784 4.683 1.00 70.56 157 LYS A C 1
ATOM 1271 O O . LYS A 1 157 ? -17.523 15.948 4.380 1.00 70.56 157 LYS A O 1
ATOM 1276 N N . GLU A 1 158 ? -17.313 14.235 5.811 1.00 79.94 158 GLU A N 1
ATOM 1277 C CA . GLU A 1 158 ? -16.656 15.019 6.868 1.00 79.94 158 GLU A CA 1
ATOM 1278 C C . GLU A 1 158 ? -15.138 14.828 6.884 1.00 79.94 158 GLU A C 1
ATOM 1280 O O . GLU A 1 158 ? -14.414 15.651 7.433 1.00 79.94 158 GLU A O 1
ATOM 1285 N N . VAL A 1 159 ? -14.650 13.758 6.252 1.00 90.62 159 VAL A N 1
ATOM 1286 C CA . VAL A 1 159 ? -13.238 13.385 6.258 1.00 90.62 159 VAL A CA 1
ATOM 1287 C C . VAL A 1 159 ? -12.680 13.523 4.851 1.00 90.62 159 VAL A C 1
ATOM 1289 O O . VAL A 1 159 ? -13.131 12.854 3.921 1.00 90.62 159 VAL A O 1
ATOM 1292 N N . SER A 1 160 ? -11.666 14.372 4.701 1.00 94.25 160 SER A N 1
ATOM 1293 C CA . SER A 1 160 ? -10.888 14.434 3.467 1.00 94.25 160 SER A CA 1
ATOM 1294 C C . SER A 1 160 ? -10.029 13.175 3.350 1.00 94.25 160 SER A C 1
ATOM 1296 O O . SER A 1 160 ? -9.137 12.943 4.166 1.00 94.25 160 SER A O 1
ATOM 1298 N N . VAL A 1 161 ? -10.326 12.333 2.359 1.00 95.94 161 VAL A N 1
ATOM 1299 C CA . VAL A 1 161 ? -9.538 11.126 2.082 1.00 95.94 161 VAL A CA 1
ATOM 1300 C C . VAL A 1 161 ? -8.330 11.529 1.236 1.00 95.94 161 VAL A C 1
ATOM 1302 O O . VAL A 1 161 ? -8.530 12.110 0.167 1.00 95.94 161 VAL A O 1
ATOM 1305 N N . PRO A 1 162 ? -7.095 11.222 1.667 1.00 96.25 162 PRO A N 1
ATOM 1306 C CA . PRO A 1 162 ? -5.905 11.592 0.916 1.00 96.25 162 PRO A CA 1
ATOM 1307 C C . PRO A 1 162 ? -5.853 10.838 -0.416 1.00 96.25 162 PRO A C 1
ATOM 1309 O O . PRO A 1 162 ? -6.027 9.618 -0.473 1.00 96.25 162 PRO A O 1
ATOM 1312 N N . ASP A 1 163 ? -5.604 11.583 -1.488 1.00 95.31 163 ASP A N 1
ATOM 1313 C CA . ASP A 1 163 ? -5.520 11.071 -2.857 1.00 95.31 163 ASP A CA 1
ATOM 1314 C C . ASP A 1 163 ? -4.096 10.671 -3.273 1.00 95.31 163 ASP A C 1
ATOM 1316 O O . ASP A 1 163 ? -3.901 10.017 -4.299 1.00 95.31 163 ASP A O 1
ATOM 1320 N N . PHE A 1 164 ? -3.106 11.060 -2.461 1.00 96.31 164 PHE A N 1
ATOM 1321 C CA . PHE A 1 164 ? -1.677 10.879 -2.697 1.00 96.31 164 PHE A CA 1
ATOM 1322 C C . PHE A 1 164 ? -1.229 11.368 -4.087 1.00 96.31 164 PHE A C 1
ATOM 1324 O O . PHE A 1 164 ? -0.334 10.785 -4.700 1.00 96.31 164 PHE A O 1
ATOM 1331 N N . GLY A 1 165 ? -1.843 12.445 -4.590 1.00 92.69 165 GLY A N 1
ATOM 1332 C CA . GLY A 1 165 ? -1.522 13.052 -5.884 1.00 92.69 165 GLY A CA 1
ATOM 1333 C C . GLY A 1 165 ? -2.102 12.323 -7.103 1.00 92.69 165 GLY A C 1
ATOM 1334 O O . GLY A 1 165 ? -1.725 12.629 -8.236 1.00 92.69 165 GLY A O 1
ATOM 1335 N N . GLY A 1 166 ? -2.999 11.357 -6.894 1.00 91.06 166 GLY A N 1
ATOM 1336 C CA . GLY A 1 166 ? -3.684 10.606 -7.945 1.00 91.06 166 GLY A CA 1
ATOM 1337 C C . GLY A 1 166 ? -5.192 10.842 -7.986 1.00 91.06 166 GLY A C 1
ATOM 1338 O O . GLY A 1 166 ? -5.774 11.515 -7.147 1.00 91.06 166 GLY A O 1
ATOM 1339 N N . THR A 1 167 ? -5.864 10.240 -8.969 1.00 90.81 167 THR A N 1
ATOM 1340 C CA . THR A 1 167 ? -7.326 10.086 -8.912 1.00 90.81 167 THR A CA 1
ATOM 1341 C C . THR A 1 167 ? -7.656 8.848 -8.082 1.00 90.81 167 THR A C 1
ATOM 1343 O O . THR A 1 167 ? -7.049 7.799 -8.279 1.00 90.81 167 THR A O 1
ATOM 1346 N N . LEU A 1 168 ? -8.639 8.936 -7.182 1.00 89.25 168 LEU A N 1
ATOM 1347 C CA . LEU A 1 168 ? -9.072 7.805 -6.354 1.00 89.25 168 LEU A CA 1
ATOM 1348 C C . LEU A 1 168 ? -9.841 6.750 -7.173 1.00 89.25 168 LEU A C 1
ATOM 1350 O O . LEU A 1 168 ? -11.075 6.696 -7.165 1.00 89.25 168 LEU A O 1
ATOM 1354 N N . LEU A 1 169 ? -9.103 5.880 -7.862 1.00 90.56 169 LEU A N 1
ATOM 1355 C CA . LEU A 1 169 ? -9.650 4.845 -8.745 1.00 90.56 169 LEU A CA 1
ATOM 1356 C C . LEU A 1 169 ? -10.025 3.547 -8.030 1.00 90.56 169 LEU A C 1
ATOM 1358 O O . LEU A 1 169 ? -10.632 2.669 -8.649 1.00 90.56 169 LEU A O 1
ATOM 1362 N N . PHE A 1 170 ? -9.799 3.455 -6.717 1.00 88.38 170 PHE A N 1
ATOM 1363 C CA . PHE A 1 170 ? -10.033 2.214 -5.982 1.00 88.38 170 PHE A CA 1
ATOM 1364 C C . PHE A 1 170 ? -11.500 1.747 -5.977 1.00 88.38 170 PHE A C 1
ATOM 1366 O O . PHE A 1 170 ? -11.806 0.590 -5.690 1.00 88.38 170 PHE A O 1
ATOM 1373 N N . HIS A 1 171 ? -12.426 2.639 -6.331 1.00 89.19 171 HIS A N 1
ATOM 1374 C CA . HIS A 1 171 ? -13.842 2.341 -6.525 1.00 89.19 171 HIS A CA 1
ATOM 1375 C C . HIS A 1 171 ? -14.113 1.371 -7.684 1.00 89.19 171 HIS A C 1
ATOM 13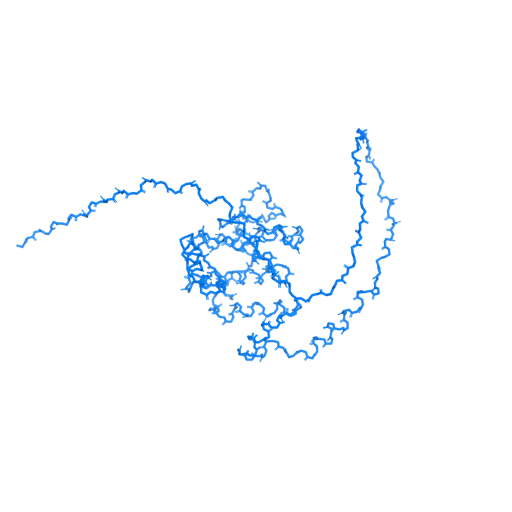77 O O . HIS A 1 171 ? -15.194 0.780 -7.714 1.00 89.19 171 HIS A O 1
ATOM 1383 N N . SER A 1 172 ? -13.158 1.232 -8.609 1.00 92.75 172 SER A N 1
ATOM 1384 C CA . SER A 1 172 ? -13.218 0.322 -9.756 1.00 92.75 172 SER A CA 1
ATOM 1385 C C . SER A 1 172 ? -12.867 -1.129 -9.407 1.00 92.75 172 SER A C 1
ATOM 1387 O O . SER A 1 172 ? -13.197 -2.032 -10.174 1.00 92.75 172 SER A O 1
ATOM 1389 N N . HIS A 1 173 ? -12.261 -1.377 -8.239 1.00 94.00 173 HIS A N 1
ATOM 1390 C CA . HIS A 1 173 ? -11.945 -2.734 -7.786 1.00 94.00 173 HIS A CA 1
ATOM 1391 C C . HIS A 1 173 ? -13.193 -3.474 -7.289 1.00 94.00 173 HIS A C 1
ATOM 1393 O O . HIS A 1 173 ? -14.123 -2.849 -6.766 1.00 94.00 173 HIS A O 1
ATOM 1399 N N . PRO A 1 174 ? -13.214 -4.819 -7.373 1.00 94.12 174 PRO A N 1
ATOM 1400 C CA . PRO A 1 174 ? -14.307 -5.650 -6.873 1.00 94.12 174 PRO A CA 1
ATOM 1401 C C . PRO A 1 174 ? -14.267 -5.763 -5.337 1.00 94.12 174 PRO A C 1
ATOM 1403 O O . PRO A 1 174 ? -14.039 -6.835 -4.772 1.00 94.12 174 PRO A O 1
ATOM 1406 N N . ILE A 1 175 ? -14.475 -4.639 -4.650 1.00 94.69 175 ILE A N 1
ATOM 1407 C CA . ILE A 1 175 ? -14.563 -4.538 -3.191 1.00 94.69 175 ILE A CA 1
ATOM 1408 C C . ILE A 1 175 ? -15.959 -4.085 -2.759 1.00 94.69 175 ILE A C 1
ATOM 1410 O O . ILE A 1 175 ? -16.655 -3.332 -3.447 1.00 94.69 175 ILE A O 1
ATOM 1414 N N . THR A 1 176 ? -16.398 -4.571 -1.599 1.00 95.62 176 THR A N 1
ATOM 1415 C CA . THR A 1 176 ? -17.717 -4.233 -1.053 1.00 95.62 176 THR A CA 1
ATOM 1416 C C . THR A 1 176 ? -17.784 -2.754 -0.662 1.00 95.62 176 THR A C 1
ATOM 1418 O O . THR A 1 176 ? -16.766 -2.075 -0.523 1.00 95.62 176 THR A O 1
ATOM 1421 N N . ARG A 1 177 ? -18.995 -2.221 -0.439 1.00 94.69 177 ARG A N 1
ATOM 1422 C CA . ARG A 1 177 ? -19.150 -0.852 0.089 1.00 94.69 177 ARG A CA 1
ATOM 1423 C C . ARG A 1 177 ? -18.423 -0.676 1.427 1.00 94.69 177 ARG A C 1
ATOM 1425 O O . ARG A 1 177 ? -17.738 0.320 1.598 1.00 94.69 177 ARG A O 1
ATOM 1432 N N . SER A 1 178 ? -18.515 -1.660 2.323 1.00 94.75 178 SER A N 1
ATOM 1433 C CA . SER A 1 178 ? -17.789 -1.632 3.598 1.00 94.75 178 SER A CA 1
ATOM 1434 C C . SER A 1 178 ? -16.271 -1.672 3.398 1.00 94.75 178 SER A C 1
ATOM 1436 O O . SER A 1 178 ? -15.573 -0.892 4.034 1.00 94.75 178 SER A O 1
ATOM 1438 N N . GLY A 1 179 ? -15.766 -2.490 2.466 1.00 95.44 179 GLY A N 1
ATOM 1439 C CA . GLY A 1 179 ? -14.339 -2.513 2.129 1.00 95.44 179 GLY A CA 1
ATOM 1440 C C . GLY A 1 179 ? -13.840 -1.180 1.565 1.00 95.44 179 GLY A C 1
ATOM 1441 O O . GLY A 1 179 ? -12.730 -0.763 1.867 1.00 95.44 179 GLY A O 1
ATOM 1442 N N . ARG A 1 180 ? -14.676 -0.450 0.812 1.00 96.06 180 ARG A N 1
ATOM 1443 C CA . ARG A 1 180 ? -14.339 0.906 0.340 1.00 96.06 180 ARG A CA 1
ATOM 1444 C C . ARG A 1 180 ? -14.156 1.896 1.484 1.00 96.06 180 ARG A C 1
ATOM 1446 O O . ARG A 1 180 ? -13.231 2.697 1.429 1.00 96.06 180 ARG A O 1
ATOM 1453 N N . GLU A 1 181 ? -15.003 1.846 2.507 1.00 96.19 181 GLU A N 1
ATOM 1454 C CA . GLU A 1 181 ? -14.834 2.705 3.685 1.00 96.19 181 GLU A CA 1
ATOM 1455 C C . GLU A 1 181 ? -13.587 2.315 4.494 1.00 96.19 181 GLU A C 1
ATOM 1457 O O . GLU A 1 181 ? -12.848 3.200 4.913 1.00 96.19 181 GLU A O 1
ATOM 1462 N N . GLN A 1 182 ? -13.270 1.020 4.605 1.00 96.56 182 GLN A N 1
ATOM 1463 C CA . GLN A 1 182 ? -12.020 0.559 5.230 1.00 96.56 182 GLN A CA 1
ATOM 1464 C C . GLN A 1 182 ? -10.774 1.034 4.473 1.00 96.56 182 GLN A C 1
ATOM 1466 O O . GLN A 1 182 ? -9.813 1.487 5.089 1.00 96.56 182 GLN A O 1
ATOM 1471 N N . VAL A 1 183 ? -10.793 1.007 3.135 1.00 97.44 183 VAL A N 1
ATOM 1472 C CA . VAL A 1 183 ? -9.704 1.565 2.317 1.00 97.44 183 VAL A CA 1
ATOM 1473 C C . VAL A 1 183 ? -9.535 3.057 2.601 1.00 97.44 183 VAL A C 1
ATOM 1475 O O . VAL A 1 183 ? -8.418 3.498 2.843 1.00 97.44 183 VAL A O 1
ATOM 1478 N N . LYS A 1 184 ? -10.621 3.839 2.643 1.00 97.25 184 LYS A N 1
ATOM 1479 C CA . LYS A 1 184 ? -10.556 5.276 2.970 1.00 97.25 184 LYS A CA 1
ATOM 1480 C C . LYS A 1 184 ? -9.952 5.521 4.355 1.00 97.25 184 LYS A C 1
ATOM 1482 O O . LYS A 1 184 ? -9.051 6.343 4.481 1.00 97.25 184 LYS A O 1
ATOM 1487 N N . GLN A 1 185 ? -10.402 4.776 5.364 1.00 97.56 185 GLN A N 1
ATOM 1488 C CA . GLN A 1 185 ? -9.864 4.841 6.725 1.00 97.56 185 GLN A CA 1
ATOM 1489 C C . GLN A 1 185 ? -8.369 4.491 6.760 1.00 97.56 185 GLN A C 1
ATOM 1491 O O . GLN A 1 185 ? -7.585 5.209 7.374 1.00 97.56 185 GLN A O 1
ATOM 1496 N N . MET A 1 186 ? -7.953 3.431 6.057 1.00 98.12 186 MET A N 1
ATOM 1497 C CA . MET A 1 186 ? -6.545 3.045 5.919 1.00 98.12 186 MET A CA 1
ATOM 1498 C C . MET A 1 186 ? -5.706 4.153 5.278 1.00 98.12 186 MET A C 1
ATOM 1500 O O . MET A 1 186 ? -4.606 4.431 5.738 1.00 98.12 186 MET A O 1
ATOM 1504 N N . LEU A 1 187 ? -6.215 4.815 4.238 1.00 97.56 187 LEU A N 1
ATOM 1505 C CA . LEU A 1 187 ? -5.510 5.913 3.574 1.00 97.56 187 LEU A CA 1
ATOM 1506 C C . LEU A 1 187 ? -5.321 7.116 4.506 1.00 97.56 187 LEU A C 1
ATOM 1508 O O . LEU A 1 187 ? -4.230 7.683 4.539 1.00 97.56 187 LEU A O 1
ATOM 1512 N N . CYS A 1 188 ? -6.333 7.465 5.307 1.00 97.75 188 CYS A N 1
ATOM 1513 C CA . CYS A 1 188 ? -6.202 8.478 6.358 1.00 97.75 188 CYS A CA 1
ATOM 1514 C C . CYS A 1 188 ? -5.131 8.089 7.389 1.00 97.75 188 CYS A C 1
ATOM 1516 O O . CYS A 1 188 ? -4.270 8.903 7.709 1.00 97.75 188 CYS A O 1
ATOM 1518 N N . VAL A 1 189 ? -5.135 6.832 7.843 1.00 97.81 189 VAL A N 1
ATOM 1519 C CA . VAL A 1 189 ? -4.131 6.300 8.779 1.00 97.81 189 VAL A CA 1
ATOM 1520 C C . VAL A 1 189 ? -2.717 6.363 8.201 1.00 97.81 189 VAL A C 1
ATOM 1522 O O . VAL A 1 189 ? -1.801 6.831 8.872 1.00 97.81 189 VAL A O 1
ATOM 1525 N N . LEU A 1 190 ? -2.529 5.955 6.945 1.00 97.38 190 LEU A N 1
ATOM 1526 C CA . LEU A 1 190 ? -1.226 6.017 6.282 1.00 97.38 190 LEU A CA 1
ATOM 1527 C C . LEU A 1 190 ? -0.742 7.457 6.104 1.00 97.38 190 LEU A C 1
ATOM 1529 O O . LEU A 1 190 ? 0.448 7.714 6.273 1.00 97.38 190 LEU A O 1
ATOM 1533 N N . LYS A 1 191 ? -1.640 8.401 5.787 1.00 97.06 191 LYS A N 1
ATOM 1534 C CA . LYS A 1 191 ? -1.270 9.817 5.684 1.00 97.06 191 LYS A CA 1
ATOM 1535 C C . LYS A 1 191 ? -0.871 10.395 7.037 1.00 97.06 191 LYS A C 1
ATOM 1537 O O . LYS A 1 191 ? 0.118 11.110 7.075 1.00 97.06 191 LYS A O 1
ATOM 1542 N N . HIS A 1 192 ? -1.583 10.062 8.113 1.00 96.75 192 HIS A N 1
ATOM 1543 C CA . HIS A 1 192 ? -1.230 10.485 9.473 1.00 96.75 192 HIS A CA 1
ATOM 1544 C C . HIS A 1 192 ? 0.138 9.942 9.900 1.00 96.75 192 HIS A C 1
ATOM 1546 O O . HIS A 1 192 ? 1.007 10.693 10.320 1.00 96.75 192 HIS A O 1
ATOM 1552 N N . HIS A 1 193 ? 0.378 8.642 9.709 1.00 95.44 193 HIS A N 1
ATOM 1553 C CA . HIS A 1 193 ? 1.619 7.989 10.142 1.00 95.44 193 HIS A CA 1
ATOM 1554 C C . HIS A 1 193 ? 2.849 8.353 9.282 1.00 95.44 193 HIS A C 1
ATOM 1556 O O . HIS A 1 193 ? 3.995 8.152 9.688 1.00 95.44 193 HIS A O 1
ATOM 1562 N N . HIS A 1 194 ? 2.641 8.865 8.066 1.00 96.06 194 HIS A N 1
ATOM 1563 C CA . HIS A 1 194 ? 3.712 9.176 7.117 1.00 96.06 194 HIS A CA 1
ATOM 1564 C C . HIS A 1 194 ? 3.549 10.552 6.466 1.00 96.06 194 HIS A C 1
ATOM 1566 O O . HIS A 1 194 ? 3.880 10.721 5.286 1.00 96.06 194 HIS A O 1
ATOM 1572 N N . GLU A 1 195 ? 3.045 11.526 7.225 1.00 95.12 195 GLU A N 1
ATOM 1573 C CA . GLU A 1 195 ? 2.682 12.850 6.715 1.00 95.12 195 GLU A CA 1
ATOM 1574 C C . GLU A 1 195 ? 3.833 13.518 5.957 1.00 95.12 195 GLU A C 1
ATOM 1576 O O . GLU A 1 195 ? 3.620 13.982 4.831 1.00 95.12 195 GLU A O 1
ATOM 1581 N N . ASP A 1 196 ? 5.036 13.451 6.532 1.00 95.56 196 ASP A N 1
ATOM 1582 C CA . ASP A 1 196 ? 6.264 14.063 6.016 1.00 95.56 196 ASP A CA 1
ATOM 1583 C C . ASP A 1 196 ? 6.900 13.291 4.856 1.00 95.56 196 ASP A C 1
ATOM 1585 O O . ASP A 1 196 ? 7.703 13.830 4.098 1.00 95.56 196 ASP A O 1
ATOM 1589 N N . SER A 1 197 ? 6.591 12.000 4.730 1.00 95.38 197 SER A N 1
ATOM 1590 C CA . SER A 1 197 ? 7.289 11.122 3.788 1.00 95.38 197 SER A CA 1
ATOM 1591 C C . SER A 1 197 ? 6.546 10.952 2.470 1.00 95.38 197 SER A C 1
ATOM 1593 O O . SER A 1 197 ? 7.184 10.811 1.431 1.00 95.38 197 SER A O 1
ATOM 1595 N N . ILE A 1 198 ? 5.208 10.946 2.491 1.00 96.56 198 ILE A N 1
ATOM 1596 C CA . ILE A 1 198 ? 4.400 10.702 1.292 1.00 96.56 198 ILE A CA 1
ATOM 1597 C C . ILE A 1 198 ? 3.835 12.024 0.775 1.00 96.56 198 ILE A C 1
ATOM 1599 O O . ILE A 1 198 ? 2.807 12.520 1.252 1.00 96.56 198 ILE A O 1
ATOM 1603 N N . SER A 1 199 ? 4.499 12.571 -0.243 1.00 96.56 199 SER A N 1
ATOM 1604 C CA . SER A 1 199 ? 4.016 13.746 -0.980 1.00 96.56 199 SER A CA 1
ATOM 1605 C C . SER A 1 199 ? 3.265 13.363 -2.256 1.00 96.56 199 SER A C 1
ATOM 1607 O O . SER A 1 199 ? 2.329 14.057 -2.644 1.00 96.56 199 SER A O 1
ATOM 1609 N N . TYR A 1 200 ? 3.637 12.249 -2.894 1.00 97.06 200 TYR A N 1
ATOM 1610 C CA . TYR A 1 200 ? 3.022 11.767 -4.129 1.00 97.06 200 TYR A CA 1
ATOM 1611 C C . TYR A 1 200 ? 3.206 10.249 -4.267 1.00 97.06 200 TYR A C 1
ATOM 1613 O O . TYR A 1 200 ? 4.329 9.773 -4.406 1.00 97.06 200 TYR A O 1
ATOM 1621 N N . CYS A 1 201 ? 2.112 9.488 -4.236 1.00 97.06 201 CYS A N 1
ATOM 1622 C CA . CYS A 1 201 ? 2.090 8.043 -4.470 1.00 97.06 201 CYS A CA 1
ATOM 1623 C C . CYS A 1 201 ? 0.693 7.605 -4.964 1.00 97.06 201 CYS A C 1
ATOM 1625 O O . CYS A 1 201 ? -0.103 7.055 -4.196 1.00 97.06 201 CYS A O 1
ATOM 1627 N N . PRO A 1 202 ? 0.364 7.827 -6.250 1.00 95.94 202 PRO A N 1
ATOM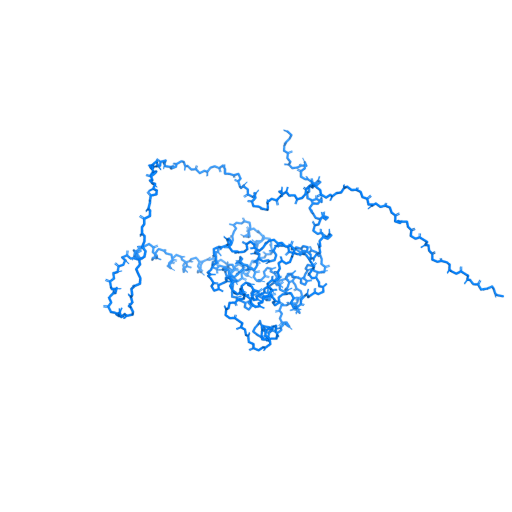 1628 C CA . PRO A 1 202 ? -0.974 7.570 -6.787 1.00 95.94 202 PRO A CA 1
ATOM 1629 C C . PRO A 1 202 ? -1.360 6.081 -6.797 1.00 95.94 202 PRO A C 1
ATOM 1631 O O . PRO A 1 202 ? -2.533 5.758 -6.949 1.00 95.94 202 PRO A O 1
ATOM 1634 N N . LEU A 1 203 ? -0.394 5.169 -6.628 1.00 95.00 203 LEU A N 1
ATOM 1635 C CA . LEU A 1 203 ? -0.622 3.720 -6.582 1.00 95.00 203 LEU A CA 1
ATOM 1636 C C . LEU A 1 203 ? -1.196 3.245 -5.235 1.00 95.00 203 LEU A C 1
ATOM 1638 O O . LEU A 1 203 ? -1.843 2.198 -5.171 1.00 95.00 203 LEU A O 1
ATOM 1642 N N . LEU A 1 204 ? -0.961 3.997 -4.153 1.00 95.75 204 LEU A N 1
ATOM 1643 C CA . LEU A 1 204 ? -1.285 3.582 -2.786 1.00 95.75 204 LEU A CA 1
ATOM 1644 C C . LEU A 1 204 ? -2.778 3.239 -2.586 1.00 95.75 204 LEU A C 1
ATOM 1646 O O . LEU A 1 204 ? -3.059 2.183 -2.011 1.00 95.75 204 LEU A O 1
ATOM 1650 N N . PRO A 1 205 ? -3.744 4.046 -3.081 1.00 96.88 205 PRO A N 1
ATOM 1651 C CA . PRO A 1 205 ? -5.169 3.747 -2.928 1.00 96.88 205 PRO A CA 1
ATOM 1652 C C . PRO A 1 205 ? -5.600 2.431 -3.582 1.00 96.88 205 PRO A C 1
ATOM 1654 O O . PRO A 1 205 ? -6.345 1.651 -2.982 1.00 96.88 205 PRO A O 1
ATOM 1657 N N . ASP A 1 206 ? -5.115 2.161 -4.793 1.00 96.62 206 ASP A N 1
ATOM 1658 C CA . ASP A 1 206 ? -5.437 0.933 -5.521 1.00 96.62 206 ASP A CA 1
ATOM 1659 C C . ASP A 1 206 ? -4.786 -0.289 -4.872 1.00 96.62 206 ASP A C 1
ATOM 1661 O O . ASP A 1 206 ? -5.432 -1.329 -4.720 1.00 96.62 206 ASP A O 1
ATOM 1665 N N . LEU A 1 207 ? -3.537 -0.156 -4.415 1.00 96.56 207 LEU A N 1
ATOM 1666 C CA . LEU A 1 207 ? -2.839 -1.223 -3.705 1.00 96.56 207 LEU A CA 1
ATOM 1667 C C . LEU A 1 207 ? -3.575 -1.613 -2.417 1.00 96.56 207 LEU A C 1
ATOM 1669 O O . LEU A 1 207 ? -3.807 -2.802 -2.193 1.00 96.56 207 LEU A O 1
ATOM 1673 N N . CYS A 1 208 ? -4.019 -0.635 -1.619 1.00 97.06 208 CYS A N 1
ATOM 1674 C CA . CYS A 1 208 ? -4.860 -0.885 -0.446 1.00 97.06 208 CYS A CA 1
ATOM 1675 C C . CYS A 1 208 ? -6.093 -1.719 -0.817 1.00 97.06 208 CYS A C 1
ATOM 1677 O O . CYS A 1 208 ? -6.336 -2.763 -0.214 1.00 97.06 208 CYS A O 1
ATOM 1679 N N . ALA A 1 209 ? -6.853 -1.302 -1.830 1.00 97.25 209 ALA A N 1
ATOM 1680 C CA . ALA A 1 209 ? -8.070 -2.002 -2.236 1.00 97.25 209 ALA A CA 1
ATOM 1681 C C . ALA A 1 209 ? -7.821 -3.442 -2.702 1.00 97.25 209 ALA A C 1
ATOM 1683 O O . ALA A 1 209 ? -8.594 -4.339 -2.360 1.00 97.25 209 ALA A O 1
ATOM 1684 N N . VAL A 1 210 ? -6.728 -3.685 -3.429 1.00 96.06 210 VAL A N 1
ATOM 1685 C CA . VAL A 1 210 ? -6.328 -5.039 -3.833 1.00 96.06 210 VAL A CA 1
ATOM 1686 C C . VAL A 1 210 ? -5.986 -5.899 -2.617 1.00 96.06 210 VAL A C 1
ATOM 1688 O O . VAL A 1 210 ? -6.400 -7.058 -2.560 1.00 96.06 210 VAL A O 1
ATOM 1691 N N . LEU A 1 211 ? -5.266 -5.360 -1.630 1.00 96.62 211 LEU A N 1
ATOM 1692 C CA . LEU A 1 211 ? -4.898 -6.105 -0.423 1.00 96.62 211 LEU A CA 1
ATOM 1693 C C . LEU A 1 211 ? -6.119 -6.433 0.443 1.00 96.62 211 LEU A C 1
ATOM 1695 O O . LEU A 1 211 ? -6.275 -7.585 0.845 1.00 96.62 211 LEU A O 1
ATOM 1699 N N . PHE A 1 212 ? -7.027 -5.475 0.641 1.00 96.19 212 PHE A N 1
ATOM 1700 C CA . PHE A 1 212 ? -8.275 -5.668 1.392 1.00 96.19 212 PHE A CA 1
ATOM 1701 C C . PHE A 1 212 ? -9.185 -6.758 0.813 1.00 96.19 212 PHE A C 1
ATOM 1703 O O . PHE A 1 212 ? -10.023 -7.309 1.522 1.00 96.19 212 PHE A O 1
ATOM 1710 N N . HIS A 1 213 ? -9.026 -7.106 -0.465 1.00 95.00 213 HIS A N 1
ATOM 1711 C CA . HIS A 1 213 ? -9.773 -8.212 -1.057 1.00 95.00 213 HIS A CA 1
ATOM 1712 C C . HIS A 1 213 ? -9.344 -9.586 -0.504 1.00 95.00 213 HIS A C 1
ATOM 1714 O O . HIS A 1 213 ? -10.149 -10.516 -0.487 1.00 95.00 213 HIS A O 1
ATOM 1720 N N . TYR A 1 214 ? -8.092 -9.736 -0.060 1.00 94.94 214 TYR A N 1
ATOM 1721 C CA . TYR A 1 214 ? -7.531 -11.031 0.352 1.00 94.94 214 TYR A CA 1
ATOM 1722 C C . TYR A 1 214 ? -7.058 -11.074 1.806 1.00 94.94 214 TYR A C 1
ATOM 1724 O O . TYR A 1 214 ? -6.861 -12.167 2.333 1.00 94.94 214 TYR A O 1
ATOM 1732 N N . ILE A 1 215 ? -6.809 -9.925 2.430 1.00 95.81 215 ILE A N 1
ATOM 1733 C CA . ILE A 1 215 ? -6.030 -9.819 3.665 1.00 95.81 215 ILE A CA 1
ATOM 1734 C C . ILE A 1 215 ? -6.825 -9.030 4.718 1.00 95.81 215 ILE A C 1
ATOM 1736 O O . ILE A 1 215 ? -7.412 -8.004 4.372 1.00 95.81 215 ILE A O 1
ATOM 1740 N N . PRO A 1 216 ? -6.842 -9.476 5.992 1.00 95.75 216 PRO A N 1
ATOM 1741 C CA . PRO A 1 216 ? -7.436 -8.717 7.092 1.00 95.75 216 PRO A CA 1
ATOM 1742 C C . PRO A 1 216 ? -6.792 -7.340 7.282 1.00 95.75 216 PRO A C 1
ATOM 1744 O O . PRO A 1 216 ? -5.588 -7.178 7.089 1.00 95.75 216 PRO A O 1
ATOM 1747 N N . ASP A 1 217 ? -7.589 -6.377 7.728 1.00 96.38 217 ASP A N 1
ATOM 1748 C CA . ASP A 1 217 ? -7.240 -4.965 7.918 1.00 96.38 217 ASP A CA 1
ATOM 1749 C C . ASP A 1 217 ? -5.953 -4.726 8.726 1.00 96.38 217 ASP A C 1
ATOM 1751 O O . ASP A 1 217 ? -5.059 -4.024 8.256 1.00 96.38 217 ASP A O 1
ATOM 1755 N N . GLU A 1 218 ? -5.806 -5.368 9.886 1.00 96.06 218 GLU A N 1
ATOM 1756 C CA . GLU A 1 218 ? -4.614 -5.273 10.743 1.00 96.06 218 GLU A CA 1
ATOM 1757 C C . GLU A 1 218 ? -3.338 -5.689 9.994 1.00 96.06 218 GLU A C 1
ATOM 1759 O O . GLU A 1 218 ? -2.279 -5.071 10.119 1.00 96.06 218 GLU A O 1
ATOM 1764 N N . VAL A 1 219 ? -3.435 -6.735 9.170 1.00 95.69 219 VAL A N 1
ATOM 1765 C CA . VAL A 1 219 ? -2.300 -7.234 8.388 1.00 95.69 219 VAL A CA 1
ATOM 1766 C C . VAL A 1 219 ? -2.029 -6.312 7.198 1.00 95.69 219 VAL A C 1
ATOM 1768 O O . VAL A 1 219 ? -0.865 -6.047 6.900 1.00 95.69 219 VAL A O 1
ATOM 1771 N N . VAL A 1 220 ? -3.071 -5.769 6.555 1.00 97.00 220 VAL A N 1
ATOM 1772 C CA . VAL A 1 220 ? -2.925 -4.751 5.501 1.00 97.00 220 VAL A CA 1
ATOM 1773 C C . VAL A 1 220 ? -2.205 -3.520 6.043 1.00 97.00 220 VAL A C 1
ATOM 1775 O O . VAL A 1 220 ? -1.261 -3.067 5.403 1.00 97.00 220 VAL A O 1
ATOM 1778 N N . PHE A 1 221 ? -2.575 -3.022 7.226 1.00 96.88 221 PHE A N 1
ATOM 1779 C CA . PHE A 1 221 ? -1.911 -1.879 7.859 1.00 96.88 221 PHE A CA 1
ATOM 1780 C C . PHE A 1 221 ? -0.403 -2.109 8.005 1.00 96.88 221 PHE A C 1
ATOM 1782 O O . PHE A 1 221 ? 0.401 -1.321 7.503 1.00 96.88 221 PHE A O 1
ATOM 1789 N N . ARG A 1 222 ? -0.013 -3.236 8.613 1.00 95.38 222 ARG A N 1
ATOM 1790 C CA . ARG A 1 222 ? 1.401 -3.593 8.813 1.00 95.38 222 ARG A CA 1
ATOM 1791 C C . ARG A 1 222 ? 2.146 -3.762 7.492 1.00 95.38 222 ARG A C 1
ATOM 1793 O O . ARG A 1 222 ? 3.279 -3.304 7.371 1.00 95.38 222 ARG A O 1
ATOM 1800 N N . MET A 1 223 ? 1.519 -4.387 6.493 1.00 95.69 223 MET A N 1
ATOM 1801 C CA . MET A 1 223 ? 2.110 -4.535 5.160 1.00 95.69 223 MET A CA 1
ATOM 1802 C C . MET A 1 223 ? 2.320 -3.186 4.474 1.00 95.69 223 MET A C 1
ATOM 1804 O O . MET A 1 223 ? 3.392 -2.947 3.926 1.00 95.69 223 MET A O 1
ATOM 1808 N N . MET A 1 224 ? 1.313 -2.311 4.487 1.00 96.56 224 MET A N 1
ATOM 1809 C CA . MET A 1 224 ? 1.395 -0.993 3.861 1.00 96.56 224 MET A CA 1
ATOM 1810 C C . MET A 1 224 ? 2.476 -0.139 4.521 1.00 96.56 224 MET A C 1
ATOM 1812 O O . MET A 1 224 ? 3.300 0.434 3.814 1.00 96.56 224 MET A O 1
ATOM 1816 N N . ASN A 1 225 ? 2.530 -0.127 5.854 1.00 95.56 225 ASN A N 1
ATOM 1817 C CA . ASN A 1 225 ? 3.559 0.588 6.603 1.00 95.56 225 ASN A CA 1
ATOM 1818 C C . ASN A 1 225 ? 4.965 0.054 6.275 1.00 95.56 225 ASN A C 1
ATOM 1820 O O . ASN A 1 225 ? 5.846 0.815 5.887 1.00 95.56 225 ASN A O 1
ATOM 1824 N N . ALA A 1 226 ? 5.155 -1.269 6.283 1.00 94.56 226 ALA A N 1
ATOM 1825 C CA . ALA A 1 226 ? 6.428 -1.882 5.909 1.00 94.56 226 ALA A CA 1
ATOM 1826 C C . ALA A 1 226 ? 6.860 -1.554 4.468 1.00 94.56 226 ALA A C 1
ATOM 1828 O O . ALA A 1 226 ? 8.046 -1.335 4.221 1.00 94.56 226 ALA A O 1
ATOM 1829 N N . MET A 1 227 ? 5.920 -1.500 3.515 1.00 95.19 227 MET A N 1
ATOM 1830 C CA . MET A 1 227 ? 6.218 -1.098 2.136 1.00 95.19 227 MET A CA 1
ATOM 1831 C C . MET A 1 227 ? 6.602 0.379 2.036 1.00 95.19 227 MET A C 1
ATOM 1833 O O . MET A 1 227 ? 7.552 0.692 1.326 1.00 95.19 227 MET A O 1
ATOM 1837 N N . VAL A 1 228 ? 5.913 1.271 2.756 1.00 95.44 228 VAL A N 1
ATOM 1838 C CA . VAL A 1 228 ? 6.240 2.704 2.786 1.00 95.44 228 VAL A CA 1
ATOM 1839 C C . VAL A 1 228 ? 7.605 2.937 3.433 1.00 95.44 228 VAL A C 1
ATOM 1841 O O . VAL A 1 228 ? 8.434 3.634 2.860 1.00 95.44 228 VAL A O 1
ATOM 1844 N N . GLU A 1 229 ? 7.877 2.337 4.591 1.00 93.94 229 GLU A N 1
ATOM 1845 C CA . GLU A 1 229 ? 9.174 2.453 5.271 1.00 93.94 229 GLU A CA 1
ATOM 1846 C C . GLU A 1 229 ? 10.314 1.926 4.407 1.00 93.94 229 GLU A C 1
ATOM 1848 O O . GLU A 1 229 ? 11.367 2.552 4.310 1.00 93.94 229 GLU A O 1
ATOM 1853 N N . ARG A 1 230 ? 10.088 0.817 3.699 1.00 92.00 230 ARG A N 1
ATOM 1854 C CA . ARG A 1 230 ? 11.062 0.325 2.734 1.00 92.00 230 ARG A CA 1
ATOM 1855 C C . ARG A 1 230 ? 11.274 1.319 1.591 1.00 92.00 230 ARG A C 1
ATOM 1857 O O . ARG A 1 230 ? 12.418 1.657 1.309 1.00 92.00 230 ARG A O 1
ATOM 1864 N N . ALA A 1 231 ? 10.195 1.827 0.997 1.00 93.88 231 ALA A N 1
ATOM 1865 C CA . ALA A 1 231 ? 10.264 2.807 -0.082 1.00 93.88 231 ALA A CA 1
ATOM 1866 C C . ALA A 1 231 ? 11.068 4.061 0.310 1.00 93.88 231 ALA A C 1
ATOM 1868 O O . ALA A 1 231 ? 11.771 4.612 -0.531 1.00 93.88 231 ALA A O 1
ATOM 1869 N N . LYS A 1 232 ? 11.049 4.481 1.584 1.00 93.38 232 LYS A N 1
ATOM 1870 C CA . LYS A 1 232 ? 11.907 5.577 2.077 1.00 93.38 232 LYS A CA 1
ATOM 1871 C C . LYS A 1 232 ? 13.398 5.241 2.044 1.00 93.38 232 LYS A C 1
ATOM 1873 O O . LYS A 1 232 ? 14.211 6.128 1.814 1.00 93.38 232 LYS A O 1
ATOM 1878 N N . LEU A 1 233 ? 13.756 3.991 2.337 1.00 91.31 233 LEU A N 1
ATOM 1879 C CA . LEU A 1 233 ? 15.147 3.562 2.485 1.00 91.31 233 LEU A CA 1
ATOM 1880 C C . LEU A 1 233 ? 15.828 3.302 1.143 1.00 91.31 233 LEU A C 1
ATOM 1882 O O . LEU A 1 233 ? 16.958 3.733 0.934 1.00 91.31 233 LEU A O 1
ATOM 1886 N N . ASP A 1 234 ? 15.172 2.541 0.268 1.00 88.94 234 ASP A N 1
ATOM 1887 C CA . ASP A 1 234 ? 15.773 2.033 -0.968 1.00 88.94 234 ASP A CA 1
ATOM 1888 C C . ASP A 1 234 ? 15.006 2.448 -2.234 1.00 88.94 234 ASP A C 1
ATOM 1890 O O . ASP A 1 234 ? 15.439 2.117 -3.339 1.00 88.94 234 ASP A O 1
ATOM 1894 N N . GLY A 1 235 ? 13.886 3.168 -2.103 1.00 86.31 235 GLY A N 1
ATOM 1895 C CA . GLY A 1 235 ? 13.011 3.504 -3.228 1.00 86.31 235 GLY A CA 1
ATOM 1896 C C . GLY A 1 235 ? 12.270 2.296 -3.809 1.00 86.31 235 GLY A C 1
ATOM 1897 O O . GLY A 1 235 ? 11.740 2.380 -4.915 1.00 86.31 235 GLY A O 1
ATOM 1898 N N . TRP A 1 236 ? 12.254 1.142 -3.130 1.00 79.00 236 TRP A N 1
ATOM 1899 C CA . TRP A 1 236 ? 11.588 -0.054 -3.644 1.00 79.00 236 TRP A CA 1
ATOM 1900 C C . TRP A 1 236 ? 10.068 0.008 -3.464 1.00 79.00 236 TRP A C 1
ATOM 1902 O O . TRP A 1 236 ? 9.547 0.621 -2.541 1.00 79.00 236 TRP A O 1
ATOM 1912 N N . HIS A 1 237 ? 9.365 -0.741 -4.320 1.00 81.75 237 HIS A N 1
ATOM 1913 C CA . HIS A 1 237 ? 7.903 -0.860 -4.445 1.00 81.75 237 HIS A CA 1
ATOM 1914 C C . HIS A 1 237 ? 7.206 0.299 -5.148 1.00 81.75 237 HIS A C 1
ATOM 1916 O O . HIS A 1 237 ? 6.448 0.037 -6.082 1.00 81.75 237 HIS A O 1
ATOM 1922 N N . PHE A 1 238 ? 7.414 1.531 -4.695 1.00 92.06 238 PHE A N 1
ATOM 1923 C CA . PHE A 1 238 ? 6.798 2.719 -5.282 1.00 92.06 238 PHE A CA 1
ATOM 1924 C C . PHE A 1 238 ? 7.507 3.996 -4.832 1.00 92.06 238 PHE A C 1
ATOM 1926 O O . PHE A 1 238 ? 8.117 4.050 -3.766 1.00 92.06 238 PHE A O 1
ATOM 1933 N N . THR A 1 239 ? 7.377 5.049 -5.632 1.00 94.31 239 THR A N 1
ATOM 1934 C CA . THR A 1 239 ? 7.896 6.385 -5.326 1.00 94.31 239 THR A CA 1
ATOM 1935 C C . THR A 1 239 ? 6.999 7.117 -4.335 1.00 94.31 239 THR A C 1
ATOM 1937 O O . THR A 1 239 ? 5.774 7.033 -4.432 1.00 94.31 239 THR A O 1
ATOM 1940 N N . LEU A 1 240 ? 7.605 7.874 -3.419 1.00 96.38 240 LEU A N 1
ATOM 1941 C CA . LEU A 1 240 ? 6.890 8.672 -2.412 1.00 96.38 240 LEU A CA 1
ATOM 1942 C C . LEU A 1 240 ? 6.852 10.172 -2.737 1.00 96.38 240 LEU A C 1
ATOM 1944 O O . LEU A 1 240 ? 6.153 10.937 -2.061 1.00 96.38 240 LEU A O 1
ATOM 1948 N N . THR A 1 241 ? 7.598 10.596 -3.761 1.00 96.81 241 THR A N 1
ATOM 1949 C CA . THR A 1 241 ? 7.670 11.988 -4.203 1.00 96.81 241 THR A CA 1
ATOM 1950 C C . THR A 1 241 ? 7.340 12.144 -5.680 1.00 96.81 241 THR A C 1
ATOM 1952 O O . THR A 1 241 ? 7.553 11.248 -6.499 1.00 96.81 241 THR A O 1
ATOM 1955 N N . GLY A 1 242 ? 6.816 13.321 -6.033 1.00 95.50 242 GLY A N 1
ATOM 1956 C CA . GLY A 1 242 ? 6.439 13.615 -7.415 1.00 95.50 242 GLY A CA 1
ATOM 1957 C C . GLY A 1 242 ? 7.653 13.729 -8.337 1.00 95.50 242 GLY A C 1
ATOM 1958 O O . GLY A 1 242 ? 7.539 13.473 -9.534 1.00 95.50 242 GLY A O 1
ATOM 1959 N N . MET A 1 243 ? 8.816 14.095 -7.789 1.00 95.75 243 MET A N 1
ATOM 1960 C CA . MET A 1 243 ? 10.071 14.148 -8.536 1.00 95.75 243 MET A CA 1
ATOM 1961 C C . MET A 1 243 ? 10.574 12.740 -8.853 1.00 95.75 243 MET A C 1
ATOM 1963 O O . MET A 1 243 ? 10.854 12.461 -10.018 1.00 95.75 243 MET A O 1
ATOM 1967 N N . ASP A 1 244 ? 10.603 11.846 -7.862 1.00 94.25 244 ASP A N 1
ATOM 1968 C CA . ASP A 1 244 ? 11.034 10.458 -8.063 1.00 94.25 244 ASP A CA 1
ATOM 1969 C C . ASP A 1 244 ? 10.118 9.740 -9.054 1.00 94.25 244 ASP A C 1
ATOM 1971 O O . ASP A 1 244 ? 10.599 9.091 -9.979 1.00 94.25 244 ASP A O 1
ATOM 1975 N N . PHE A 1 245 ? 8.802 9.946 -8.935 1.00 95.31 245 PHE A N 1
ATOM 1976 C CA . PHE A 1 245 ? 7.828 9.404 -9.881 1.00 95.31 245 PHE A CA 1
ATOM 1977 C C . PHE A 1 245 ? 8.104 9.859 -11.321 1.00 95.31 245 PHE A C 1
ATOM 1979 O O . PHE A 1 245 ? 8.111 9.053 -12.251 1.00 95.31 245 PHE A O 1
ATOM 1986 N N . ARG A 1 246 ? 8.367 11.157 -11.529 1.00 95.44 246 ARG A N 1
ATOM 1987 C CA . ARG A 1 246 ? 8.694 11.695 -12.860 1.00 95.44 246 ARG A CA 1
ATOM 1988 C C . ARG A 1 246 ? 9.978 11.087 -13.413 1.00 95.44 246 ARG A C 1
ATOM 1990 O O . ARG A 1 246 ? 10.012 10.735 -14.590 1.00 95.44 246 ARG A O 1
ATOM 1997 N N . LEU A 1 247 ? 11.014 10.961 -12.584 1.00 94.88 247 LEU A N 1
ATOM 1998 C CA . LEU A 1 247 ? 12.276 10.340 -12.983 1.00 94.88 247 LEU A CA 1
ATOM 1999 C C . LEU A 1 247 ? 12.077 8.870 -13.363 1.00 94.88 247 LEU A C 1
ATOM 2001 O O . LEU A 1 247 ? 12.614 8.434 -14.378 1.00 94.88 247 LEU A O 1
ATOM 2005 N N . GLU A 1 248 ? 11.266 8.125 -12.613 1.00 93.62 248 GLU A N 1
ATOM 2006 C CA . GLU A 1 248 ? 10.939 6.734 -12.929 1.00 93.62 248 GLU A CA 1
ATOM 2007 C C . GLU A 1 248 ? 10.215 6.611 -14.276 1.00 93.62 248 GLU A C 1
ATOM 2009 O O . GLU A 1 248 ? 10.601 5.788 -15.106 1.00 93.62 248 GLU A O 1
ATOM 2014 N N . VAL A 1 249 ? 9.234 7.477 -14.552 1.00 94.50 249 VAL A N 1
ATOM 2015 C CA . VAL A 1 249 ? 8.533 7.505 -15.847 1.00 94.50 249 VAL A CA 1
ATOM 2016 C C . VAL A 1 249 ? 9.491 7.831 -16.994 1.00 94.50 249 VAL A C 1
ATOM 2018 O O . VAL A 1 249 ? 9.460 7.157 -18.022 1.00 94.50 249 VAL A O 1
ATOM 2021 N N . ILE A 1 250 ? 10.366 8.827 -16.834 1.00 96.44 250 ILE A N 1
ATOM 2022 C CA . ILE A 1 250 ? 11.366 9.188 -17.853 1.00 96.44 250 ILE A CA 1
ATOM 2023 C C . ILE A 1 250 ? 12.324 8.017 -18.108 1.00 96.44 250 ILE A C 1
ATOM 2025 O O . ILE A 1 250 ? 12.582 7.675 -19.263 1.00 96.44 250 ILE A O 1
ATOM 2029 N N . ASN A 1 251 ? 12.809 7.369 -17.047 1.00 95.12 251 ASN A N 1
ATOM 2030 C CA . ASN A 1 251 ? 13.683 6.201 -17.145 1.00 95.12 251 ASN A CA 1
ATOM 2031 C C . ASN A 1 251 ? 12.983 5.019 -17.826 1.00 95.12 251 ASN A C 1
ATOM 2033 O O . ASN A 1 251 ? 13.586 4.326 -18.639 1.00 95.12 251 ASN A O 1
ATOM 2037 N N . PHE A 1 252 ? 11.701 4.795 -17.540 1.00 94.88 252 PHE A N 1
ATOM 2038 C CA . PHE A 1 252 ? 10.917 3.765 -18.211 1.00 94.88 252 PHE A CA 1
ATOM 2039 C C . PHE A 1 252 ? 10.738 4.063 -19.709 1.00 94.88 252 PHE A C 1
ATOM 2041 O O . PHE A 1 252 ? 10.912 3.183 -20.552 1.00 94.88 252 PHE A O 1
ATOM 2048 N N . LEU A 1 253 ? 10.428 5.312 -20.065 1.00 96.12 253 LEU A N 1
ATOM 2049 C CA . LEU A 1 253 ? 10.258 5.717 -21.461 1.00 96.12 253 LEU A CA 1
ATOM 2050 C C . LEU A 1 253 ? 11.569 5.664 -22.252 1.00 96.12 253 LEU A C 1
ATOM 2052 O O . LEU A 1 253 ? 11.533 5.376 -23.446 1.00 96.12 253 LEU A O 1
ATOM 2056 N N . SER A 1 254 ? 12.718 5.897 -21.613 1.00 96.62 254 SER A N 1
ATOM 2057 C CA . SER A 1 254 ? 14.020 5.840 -22.286 1.00 96.62 254 SER A CA 1
ATOM 2058 C C . SER A 1 254 ? 14.447 4.413 -22.641 1.00 96.62 254 SER A C 1
ATOM 2060 O O . SER A 1 254 ? 15.096 4.213 -23.668 1.00 96.62 254 SER A O 1
ATOM 2062 N N . ILE A 1 255 ? 14.046 3.409 -21.850 1.00 96.94 255 ILE A N 1
ATOM 2063 C CA . ILE A 1 255 ? 14.330 1.997 -22.149 1.00 96.94 255 ILE A CA 1
ATOM 2064 C C . ILE A 1 255 ? 13.321 1.382 -23.121 1.00 96.94 255 ILE A C 1
ATOM 2066 O O . ILE A 1 255 ? 13.653 0.414 -23.804 1.00 96.94 255 ILE A O 1
ATOM 2070 N N . LEU A 1 256 ? 12.103 1.925 -23.213 1.00 96.31 256 LEU A N 1
ATOM 2071 C CA . LEU A 1 256 ? 11.011 1.341 -23.995 1.00 96.31 256 LEU A CA 1
ATOM 2072 C C . LEU A 1 256 ? 11.372 1.057 -25.470 1.00 96.31 256 LEU A C 1
ATOM 2074 O O . LEU A 1 256 ? 11.058 -0.044 -25.930 1.00 96.31 256 LEU A O 1
ATOM 2078 N N . PRO A 1 257 ? 12.082 1.941 -26.206 1.00 96.00 257 PRO A N 1
ATOM 2079 C CA . PRO A 1 257 ? 12.480 1.665 -27.587 1.00 96.00 257 PRO A CA 1
ATOM 2080 C C . PRO A 1 257 ? 13.345 0.412 -27.755 1.00 96.00 257 PRO A C 1
ATOM 2082 O O . PRO A 1 257 ? 13.280 -0.224 -28.798 1.00 96.00 257 PRO A O 1
ATOM 2085 N N . SER A 1 258 ? 14.120 0.017 -26.738 1.00 95.56 258 SER A N 1
ATOM 2086 C CA . SER A 1 258 ? 14.966 -1.187 -26.808 1.00 95.56 258 SER A CA 1
ATOM 2087 C C . SER A 1 258 ? 14.177 -2.503 -26.767 1.00 95.56 258 SER A C 1
ATOM 2089 O O . SER A 1 258 ? 14.719 -3.555 -27.099 1.00 95.56 258 SER A O 1
ATOM 2091 N N . PHE A 1 259 ? 12.898 -2.452 -26.380 1.00 94.56 259 PHE A N 1
ATOM 2092 C CA . PHE A 1 259 ? 12.017 -3.619 -26.264 1.00 94.56 259 PHE A CA 1
ATOM 2093 C C . PHE A 1 259 ? 10.931 -3.678 -27.341 1.00 94.56 259 PHE A C 1
ATOM 2095 O O . PHE A 1 259 ? 10.234 -4.690 -27.444 1.00 94.56 259 PHE A O 1
ATOM 2102 N N . LEU A 1 260 ? 10.750 -2.610 -28.120 1.00 93.25 260 LEU A N 1
ATOM 2103 C CA . LEU A 1 260 ? 9.760 -2.576 -29.189 1.00 93.25 260 LEU A CA 1
ATOM 2104 C C . LEU A 1 260 ? 10.417 -3.008 -30.509 1.00 93.25 260 LEU A C 1
ATOM 2106 O O . LEU A 1 260 ? 11.440 -2.438 -30.883 1.00 93.25 260 LEU A O 1
ATOM 2110 N N . PRO A 1 261 ? 9.863 -4.009 -31.217 1.00 87.12 261 PRO A N 1
ATOM 2111 C CA . PRO A 1 261 ? 10.340 -4.352 -32.551 1.00 87.12 261 PRO A CA 1
ATOM 2112 C C . PRO A 1 261 ? 10.140 -3.158 -33.496 1.00 87.12 261 PRO A C 1
ATOM 2114 O O . PRO A 1 261 ? 9.103 -2.494 -33.423 1.00 87.12 261 PRO A O 1
ATOM 2117 N N . HIS A 1 262 ? 11.148 -2.898 -34.335 1.00 78.75 262 HIS A N 1
ATOM 2118 C CA . HIS A 1 262 ? 11.125 -1.861 -35.371 1.00 78.75 262 HIS A CA 1
ATOM 2119 C C . HIS A 1 262 ? 10.025 -2.093 -36.411 1.00 78.75 262 HIS A C 1
ATOM 2121 O O . HIS A 1 262 ? 9.777 -3.272 -36.756 1.00 78.75 262 HIS A O 1
#

Radius of gyration: 26.39 Å; chains: 1; bounding box: 93×72×55 Å

Secondary structure (DSSP, 8-state):
-PPP--PPPPP-----S--SSS-S---TT---------------------------------------------GGGTTHHHHHHHHHHHHS--GGG--HHHHHHHHHH---HHHHHHHHHHHHHTTS-THHHHSSPPHHHHHHHHTTT---S--TTTS----TTS--GGGGSS--HHHHHHHHHHHHHHHHHTTTT-S--TTHHHHHHHHHTTS-HHHHHHHHHHHHHHHHHH--SS-SSHHHHHHHHHHHHHHGGGTS--